Protein AF-A0A842VPT4-F1 (afdb_monomer_lite)

pLDDT: mean 81.86, std 12.7, range [44.78, 96.19]

Radius of gyration: 21.97 Å; chains: 1; bounding box: 71×36×65 Å

Sequence (223 aa):
MSYKTDDINQYEYAQESEEAYSELSNIYYMKAVPVLAIGIVIWLASTLSINSIKLSFNPVTYVITYVGYIALWFVTYFLAARGKNKAAMITFFIVSYLNGVAQAPIIVWASGVLNSYEEARLLFIIASILGLVAVSGALSIGALFKDKVTDKLLYVGLIGFMIIGITELIIFFAVPNYYGTAIYWTSAAFLGIMLVTIIYDGAHLDDQVRHNWMLAVLSVFID

Secondary structure (DSSP, 8-state):
---SHHHHHHHHHHHHHHHHHHHHHHHIIIIIHHHHHHHHHHHHHHHHHGGGS-----HHHHHHHHHHHHHHHHHHHHHHHTT-HHHHHHHHHHHHHHHHHHHTHHHHHHHHHHT-HHHHHHHHHHHHHHHHHHHHHHHHHHHHTGGG--HHHHHHHHHHHHHHHHHHHHHHHHSTT--HHHHHHHHHHHHHHHHHHHHHHHHHHHHHHHHHHHHHHHHHHH-

Foldseek 3Di:
DPDDPVVVVVVVVVVVVVVLVVVLVCLVPVPQVVLLVLLLVLLLCLLVVCVVDPPVVDVVVLVVLVVVLVVLLVVLLVCLVVVVQVVSSVSSSVSSNSNSNNCNVQLVVVCVVVVHSVVSSVVVVVVSVVVVVLLVVLLVLLCVCLVPQDPVQLVVQLVVLVCQLVVLVVCVVVDPPPDPVSVVSNVVSVVSNVSSQSSNLSSCLSVCSSPGSSVNSSSSNVD

Structure (mmCIF, N/CA/C/O backbone):
data_AF-A0A842VPT4-F1
#
_entry.id   AF-A0A842VPT4-F1
#
loop_
_atom_site.group_PDB
_atom_site.id
_atom_site.type_symbol
_atom_site.label_atom_id
_atom_site.label_alt_id
_atom_site.label_comp_id
_atom_site.label_asym_id
_atom_site.label_entity_id
_atom_site.label_seq_id
_atom_site.pdbx_PDB_ins_code
_atom_site.Cartn_x
_atom_site.Cartn_y
_atom_site.Cartn_z
_atom_site.occupancy
_atom_site.B_iso_or_equiv
_atom_site.auth_seq_id
_atom_site.auth_comp_id
_atom_site.auth_asym_id
_atom_site.auth_atom_id
_atom_site.pdbx_PDB_model_num
ATOM 1 N N . MET A 1 1 ? -47.779 12.079 37.135 1.00 44.78 1 MET A N 1
ATOM 2 C CA . MET A 1 1 ? -46.530 12.785 36.780 1.00 44.78 1 MET A CA 1
ATOM 3 C C . MET A 1 1 ? -45.428 11.746 36.638 1.00 44.78 1 MET A C 1
ATOM 5 O O . MET A 1 1 ? -44.843 11.358 37.635 1.00 44.78 1 MET A O 1
ATOM 9 N N . SER A 1 2 ? -45.216 11.235 35.427 1.00 46.16 2 SER A N 1
ATOM 10 C CA . SER A 1 2 ? -44.077 10.379 35.071 1.00 46.16 2 SER A CA 1
ATOM 11 C C . SER A 1 2 ? -43.554 10.903 33.736 1.00 46.16 2 SER A C 1
ATOM 13 O O . SER A 1 2 ? -43.965 10.474 32.671 1.00 46.16 2 SER A O 1
ATOM 15 N N . TYR A 1 3 ? -42.789 11.982 33.835 1.00 45.69 3 TYR A N 1
ATOM 16 C CA . TYR A 1 3 ? -41.992 12.581 32.769 1.00 45.69 3 TYR A CA 1
ATOM 17 C C . TYR A 1 3 ? -40.742 13.049 33.497 1.00 45.69 3 TYR A C 1
ATOM 19 O O . TYR A 1 3 ? -40.785 14.104 34.131 1.00 45.69 3 TYR A O 1
ATOM 27 N N . LYS A 1 4 ? -39.723 12.189 33.589 1.00 51.19 4 LYS A N 1
ATOM 28 C CA . LYS A 1 4 ? -38.380 12.592 34.043 1.00 51.19 4 LYS A CA 1
ATOM 29 C C . LYS A 1 4 ? -37.308 11.516 33.904 1.00 51.19 4 LYS A C 1
ATOM 31 O O . LYS A 1 4 ? -36.145 11.875 33.900 1.00 51.19 4 LYS A O 1
ATOM 36 N N . THR A 1 5 ? -37.653 10.235 33.799 1.00 51.53 5 THR A N 1
ATOM 37 C CA . THR A 1 5 ? -36.651 9.156 33.688 1.00 51.53 5 THR A CA 1
ATOM 38 C C . THR A 1 5 ? -36.213 8.860 32.254 1.00 51.53 5 THR A C 1
ATOM 40 O O . THR A 1 5 ? -35.048 8.537 32.053 1.00 51.53 5 THR A O 1
ATOM 43 N N . ASP A 1 6 ? -37.090 9.021 31.259 1.00 51.69 6 ASP A N 1
ATOM 44 C CA . ASP A 1 6 ? -36.741 8.713 29.861 1.00 51.69 6 ASP A CA 1
ATOM 45 C C . ASP A 1 6 ? -35.859 9.795 29.217 1.00 51.69 6 ASP A C 1
ATOM 47 O O . ASP A 1 6 ? -34.944 9.469 28.464 1.00 51.69 6 ASP A O 1
ATOM 51 N N . ASP A 1 7 ? -36.061 11.066 29.581 1.00 49.47 7 ASP A N 1
ATOM 52 C CA . ASP A 1 7 ? -35.247 12.173 29.066 1.00 49.47 7 ASP A CA 1
ATOM 53 C C . ASP A 1 7 ? -33.805 12.107 29.600 1.00 49.47 7 ASP A C 1
ATOM 55 O O . ASP A 1 7 ? -32.860 12.286 28.840 1.00 49.47 7 ASP A O 1
ATOM 59 N N . ILE A 1 8 ? -33.607 11.779 30.886 1.00 52.56 8 ILE A N 1
ATOM 60 C CA . ILE A 1 8 ? -32.267 11.696 31.503 1.00 52.56 8 ILE A CA 1
ATOM 61 C C . ILE A 1 8 ? -31.421 10.601 30.837 1.00 52.56 8 ILE A C 1
ATOM 63 O O . ILE A 1 8 ? -30.264 10.847 30.507 1.00 52.56 8 ILE A O 1
ATOM 67 N N . ASN A 1 9 ? -32.020 9.440 30.550 1.00 54.16 9 ASN A N 1
ATOM 68 C CA . ASN A 1 9 ? -31.331 8.351 29.858 1.00 54.16 9 ASN A CA 1
ATOM 69 C C . ASN A 1 9 ? -30.952 8.720 28.413 1.00 54.16 9 ASN A C 1
ATOM 71 O O . ASN A 1 9 ? -29.904 8.295 27.940 1.00 54.16 9 ASN A O 1
ATOM 75 N N . GLN A 1 10 ? -31.763 9.516 27.703 1.00 51.75 10 GLN A N 1
ATOM 76 C CA . GLN A 1 10 ? -31.409 9.984 26.355 1.00 51.75 10 GLN A CA 1
ATOM 77 C C . GLN A 1 10 ? -30.274 11.014 26.363 1.00 51.75 10 GLN A C 1
ATOM 79 O O . GLN A 1 10 ? -29.438 10.987 25.462 1.00 51.75 10 GLN A O 1
ATOM 84 N N . TYR A 1 11 ? -30.214 11.891 27.368 1.00 54.47 11 TYR A N 1
ATOM 85 C CA . TYR A 1 11 ? -29.127 12.864 27.500 1.00 54.47 11 TYR A CA 1
ATOM 86 C C . TYR A 1 11 ? -27.795 12.211 27.894 1.00 54.47 11 TYR A C 1
ATOM 88 O O . TYR A 1 11 ? -26.775 12.550 27.297 1.00 54.47 11 TYR A O 1
ATOM 96 N N . GLU A 1 12 ? -27.791 11.249 28.822 1.00 52.09 12 GLU A N 1
ATOM 97 C CA . GLU A 1 12 ? -26.574 10.494 29.172 1.00 52.09 12 GLU A CA 1
ATOM 98 C C . GLU A 1 12 ? -26.061 9.663 27.986 1.00 52.09 12 GLU A C 1
ATOM 100 O O . GLU A 1 12 ? -24.874 9.723 27.674 1.00 52.09 12 GLU A O 1
ATOM 105 N N . TYR A 1 13 ? -26.947 8.985 27.243 1.00 51.66 13 TYR A N 1
ATOM 106 C CA . TYR A 1 13 ? -26.558 8.272 26.017 1.00 51.66 13 TYR A CA 1
ATOM 107 C C . TYR A 1 13 ? -26.021 9.208 24.927 1.00 51.66 13 TYR A C 1
ATOM 109 O O . TYR A 1 13 ? -25.073 8.858 24.223 1.00 51.66 13 TYR A O 1
ATOM 117 N N . ALA A 1 14 ? -26.617 10.392 24.761 1.00 57.78 14 ALA A N 1
ATOM 118 C CA . ALA A 1 14 ? -26.145 11.375 23.791 1.00 57.78 14 ALA A CA 1
ATOM 119 C C . ALA A 1 14 ? -24.747 11.897 24.162 1.00 57.78 14 ALA A C 1
ATOM 121 O O . ALA A 1 14 ? -23.878 11.941 23.292 1.00 57.78 14 ALA A O 1
ATOM 122 N N . GLN A 1 15 ? -24.494 12.197 25.441 1.00 54.53 15 GLN A N 1
ATOM 123 C CA . GLN A 1 15 ? -23.177 12.632 25.916 1.00 54.53 15 GLN A CA 1
ATOM 124 C C . GLN A 1 15 ? -22.112 11.532 25.821 1.00 54.53 15 GLN A C 1
ATOM 126 O O . GLN A 1 15 ? -21.029 11.802 25.308 1.00 54.53 15 GLN A O 1
ATOM 131 N N . GLU A 1 16 ? -22.412 10.290 26.222 1.00 57.44 16 GLU A N 1
ATOM 132 C CA . GLU A 1 16 ? -21.480 9.162 26.047 1.00 57.44 16 GLU A CA 1
ATOM 133 C C . GLU A 1 16 ? -21.167 8.915 24.565 1.00 57.44 16 GLU A C 1
ATOM 135 O O . GLU A 1 16 ? -20.027 8.608 24.201 1.00 57.44 16 GLU A O 1
ATOM 140 N N . SER A 1 17 ? -22.156 9.097 23.682 1.00 61.12 17 SER A N 1
ATOM 141 C CA . SER A 1 17 ? -21.935 8.988 22.242 1.00 61.12 17 SER A CA 1
ATOM 142 C C . SER A 1 17 ? -21.037 10.112 21.713 1.00 61.12 17 SER A C 1
ATOM 144 O O . SER A 1 17 ? -20.098 9.831 20.968 1.00 61.12 17 SER A O 1
ATOM 146 N N . GLU A 1 18 ? -21.247 11.363 22.132 1.00 61.84 18 GLU A N 1
ATOM 147 C CA . GLU A 1 18 ? -20.440 12.514 21.707 1.00 61.84 18 GLU A CA 1
ATOM 148 C C . GLU A 1 18 ? -18.993 12.433 22.210 1.00 61.84 18 GLU A C 1
ATOM 150 O O . GLU A 1 18 ? -18.061 12.709 21.447 1.00 61.84 18 GLU A O 1
ATOM 155 N N . GLU A 1 19 ? -18.776 11.999 23.452 1.00 64.19 19 GLU A N 1
ATOM 156 C CA . GLU A 1 19 ? -17.434 11.802 24.009 1.00 64.19 19 GLU A CA 1
ATOM 157 C C . GLU A 1 19 ? -16.681 10.679 23.285 1.00 64.19 19 GLU A C 1
ATOM 159 O O . GLU A 1 19 ? -15.530 10.871 22.880 1.00 64.19 19 GLU A O 1
ATOM 164 N N . ALA A 1 20 ? -17.341 9.549 23.009 1.00 61.78 20 ALA A N 1
ATOM 165 C CA . ALA A 1 20 ? -16.741 8.449 22.254 1.00 61.78 20 ALA A CA 1
ATOM 166 C C . ALA A 1 20 ? -16.423 8.834 20.794 1.00 61.78 20 ALA A C 1
ATOM 168 O O . ALA A 1 20 ? -15.407 8.401 20.241 1.00 61.78 20 ALA A O 1
ATOM 169 N N . TYR A 1 21 ? -17.262 9.657 20.154 1.00 64.62 21 TYR A N 1
ATOM 170 C CA . TYR A 1 21 ? -16.984 10.207 18.821 1.00 64.62 21 TYR A CA 1
ATOM 171 C C . TYR A 1 21 ? -15.820 11.209 18.840 1.00 64.62 21 TYR A C 1
ATOM 173 O O . TYR A 1 21 ? -14.970 11.181 17.946 1.00 64.62 21 TYR A O 1
ATOM 181 N N . SER A 1 22 ? -15.743 12.063 19.863 1.00 70.62 22 SER A N 1
ATOM 182 C CA . SER A 1 22 ? -14.641 13.012 20.070 1.00 70.62 22 SER A CA 1
ATOM 183 C C . SER A 1 22 ? -13.302 12.298 20.287 1.00 70.62 22 SER A C 1
ATOM 185 O O . SER A 1 22 ? -12.288 12.665 19.685 1.00 70.62 22 SER A O 1
ATOM 187 N N . GLU A 1 23 ? -13.283 11.228 21.085 1.00 77.62 23 GLU A N 1
ATOM 188 C CA . GLU A 1 23 ? -12.077 10.433 21.325 1.00 77.62 23 GLU A CA 1
ATOM 189 C C . GLU A 1 23 ? -11.611 9.697 20.061 1.00 77.62 23 GLU A C 1
ATOM 191 O O . GLU A 1 23 ? -10.426 9.759 19.714 1.00 77.62 23 GLU A O 1
ATOM 196 N N . LEU A 1 24 ? -12.534 9.070 19.321 1.00 79.88 24 LEU A N 1
ATOM 197 C CA . LEU A 1 24 ? -12.218 8.419 18.049 1.00 79.88 24 LEU A CA 1
ATOM 198 C C . LEU A 1 24 ? -11.649 9.415 17.034 1.00 79.88 24 LEU A C 1
ATOM 200 O O . LEU A 1 24 ? -10.602 9.159 16.436 1.00 79.88 24 LEU A O 1
ATOM 204 N N . SER A 1 25 ? -12.306 10.566 16.878 1.00 79.69 25 SER A N 1
ATOM 205 C CA . SER A 1 25 ? -11.856 11.647 15.997 1.00 79.69 25 SER A CA 1
ATOM 206 C C . SER A 1 25 ? -10.440 12.104 16.362 1.00 79.69 25 SER A C 1
ATOM 208 O O . SER A 1 25 ? -9.567 12.206 15.498 1.00 79.69 25 SER A O 1
ATOM 210 N N . ASN A 1 26 ? -10.153 12.272 17.656 1.00 84.31 26 ASN A N 1
ATOM 211 C CA . ASN A 1 26 ? -8.814 12.616 18.126 1.00 84.31 26 ASN A CA 1
ATOM 212 C C . ASN A 1 26 ? -7.771 11.544 17.779 1.00 84.31 26 ASN A C 1
ATOM 214 O O . ASN A 1 26 ? -6.677 11.881 17.329 1.00 84.31 26 ASN A O 1
ATOM 218 N N . ILE A 1 27 ? -8.070 10.253 17.955 1.00 84.25 27 ILE A N 1
ATOM 219 C CA . ILE A 1 27 ? -7.143 9.176 17.565 1.00 84.25 27 ILE A CA 1
ATOM 220 C C . ILE A 1 27 ? -6.910 9.196 16.049 1.00 84.25 27 ILE A C 1
ATOM 222 O O . ILE A 1 27 ? -5.768 9.072 15.597 1.00 84.25 27 ILE A O 1
ATOM 226 N N . TYR A 1 28 ? -7.967 9.405 15.272 1.00 83.88 28 TYR A N 1
ATOM 227 C CA . TYR A 1 28 ? -7.912 9.421 13.819 1.00 83.88 28 TYR A CA 1
ATOM 228 C C . TYR A 1 28 ? -7.037 10.568 13.290 1.00 83.88 28 TYR A C 1
ATOM 230 O O . TYR A 1 28 ? -6.010 10.330 12.647 1.00 83.88 28 TYR A O 1
ATOM 238 N N . TYR A 1 29 ? -7.386 11.813 13.623 1.00 83.38 29 TYR A N 1
ATOM 239 C CA . TYR A 1 29 ? -6.745 13.007 13.066 1.00 83.38 29 TYR A CA 1
ATOM 240 C C . TYR A 1 29 ? -5.408 13.360 13.719 1.00 83.38 29 TYR A C 1
ATOM 242 O O . TYR A 1 29 ? -4.545 13.930 13.055 1.00 83.38 29 TYR A O 1
ATOM 250 N N . MET A 1 30 ? -5.199 13.011 14.993 1.00 88.00 30 MET A N 1
ATOM 251 C CA . MET A 1 30 ? -3.965 13.373 15.707 1.00 88.00 30 MET A CA 1
ATOM 252 C C . MET A 1 30 ? -2.930 12.248 15.746 1.00 88.00 30 MET A C 1
ATOM 254 O O . MET A 1 30 ? -1.776 12.512 16.088 1.00 88.00 30 MET A O 1
ATOM 258 N N . LYS A 1 31 ? -3.305 10.998 15.429 1.00 89.25 31 LYS A N 1
ATOM 259 C CA . LYS A 1 31 ? -2.381 9.849 15.478 1.00 89.25 31 LYS A CA 1
ATOM 260 C C . LYS A 1 31 ? -2.336 9.078 14.165 1.00 89.25 31 LYS A C 1
ATOM 262 O O . LYS A 1 31 ? -1.278 9.042 13.543 1.00 89.25 31 LYS A O 1
ATOM 267 N N . ALA A 1 32 ? -3.448 8.486 13.733 1.00 89.75 32 ALA A N 1
ATOM 268 C CA . ALA A 1 32 ? -3.448 7.571 12.592 1.00 89.75 32 ALA A CA 1
ATOM 269 C C . ALA A 1 32 ? -3.081 8.276 11.276 1.00 89.75 32 ALA A C 1
ATOM 271 O O . ALA A 1 32 ? -2.102 7.900 10.630 1.00 89.75 32 ALA A O 1
ATOM 272 N N . VAL A 1 33 ? -3.800 9.347 10.922 1.00 90.06 33 VAL A N 1
ATOM 273 C CA . VAL A 1 33 ? -3.580 10.089 9.668 1.00 90.06 33 VAL A CA 1
ATOM 274 C C . VAL A 1 33 ? -2.170 10.697 9.587 1.00 90.06 33 VAL A C 1
ATOM 276 O O . VAL A 1 33 ? -1.510 10.499 8.565 1.00 90.06 33 VAL A O 1
ATOM 279 N N . PRO A 1 34 ? -1.637 11.371 10.629 1.00 93.62 34 PRO A N 1
ATOM 280 C CA . PRO A 1 34 ? -0.271 11.888 10.582 1.00 93.62 34 PRO A CA 1
ATOM 281 C C . PRO A 1 34 ? 0.790 10.796 10.430 1.00 93.62 34 PRO A C 1
ATOM 283 O O . PRO A 1 34 ? 1.732 10.968 9.658 1.00 93.62 34 PRO A O 1
ATOM 286 N N . VAL A 1 35 ? 0.654 9.666 11.136 1.00 95.06 35 VAL A N 1
ATOM 287 C CA . VAL A 1 35 ? 1.616 8.556 11.029 1.00 95.06 35 VAL A CA 1
ATOM 288 C C . VAL A 1 35 ? 1.579 7.950 9.629 1.00 95.06 35 VAL A C 1
ATOM 290 O O . VAL A 1 35 ? 2.641 7.772 9.034 1.00 95.06 35 VAL A O 1
ATOM 293 N N . LEU A 1 36 ? 0.388 7.709 9.075 1.00 94.19 36 LEU A N 1
ATOM 294 C CA . LEU A 1 36 ? 0.214 7.241 7.700 1.00 94.19 36 LEU A CA 1
ATOM 295 C C . LEU A 1 36 ? 0.865 8.203 6.695 1.00 94.19 36 LEU A C 1
ATOM 297 O O . LEU A 1 36 ? 1.675 7.779 5.872 1.00 94.19 36 LEU A O 1
ATOM 301 N N . ALA A 1 37 ? 0.578 9.504 6.805 1.00 93.44 37 ALA A N 1
ATOM 302 C CA . ALA A 1 37 ? 1.134 10.527 5.922 1.00 93.44 37 ALA A CA 1
ATOM 303 C C . ALA A 1 37 ? 2.669 10.573 5.982 1.00 93.44 37 ALA A C 1
ATOM 305 O O . ALA A 1 37 ? 3.327 10.614 4.943 1.00 93.44 37 ALA A O 1
ATOM 306 N N . ILE A 1 38 ? 3.256 10.505 7.182 1.00 96.19 38 ILE A N 1
ATOM 307 C CA . ILE A 1 38 ? 4.715 10.439 7.352 1.00 96.19 38 ILE A CA 1
ATOM 308 C C . ILE A 1 38 ? 5.273 9.162 6.712 1.00 96.19 38 ILE A C 1
ATOM 310 O O . ILE A 1 38 ? 6.287 9.230 6.020 1.00 96.19 38 ILE A O 1
ATOM 314 N N . GLY A 1 39 ? 4.615 8.013 6.892 1.00 95.62 39 GLY A N 1
ATOM 315 C CA . GLY A 1 39 ? 5.007 6.752 6.256 1.00 95.62 39 GLY A CA 1
ATOM 316 C C . GLY A 1 39 ? 5.027 6.840 4.730 1.00 95.62 39 GLY A C 1
ATOM 317 O O . GLY A 1 39 ? 6.017 6.455 4.108 1.00 95.62 39 GLY A O 1
ATOM 318 N N . ILE A 1 40 ? 3.984 7.420 4.128 1.00 94.19 40 ILE A N 1
ATOM 319 C CA . ILE A 1 40 ? 3.893 7.661 2.677 1.00 94.19 40 ILE A CA 1
ATOM 320 C C . ILE A 1 40 ? 5.017 8.588 2.207 1.00 94.19 40 ILE A C 1
ATOM 322 O O . ILE A 1 40 ? 5.668 8.306 1.203 1.00 94.19 40 ILE A O 1
ATOM 326 N N . VAL A 1 41 ? 5.298 9.668 2.942 1.00 94.81 41 VAL A N 1
ATOM 327 C CA . VAL A 1 41 ? 6.394 10.592 2.609 1.00 94.81 41 VAL A CA 1
ATOM 328 C C . VAL A 1 41 ? 7.750 9.890 2.682 1.00 94.81 41 VAL A C 1
ATOM 330 O O . VAL A 1 41 ? 8.563 10.059 1.775 1.00 94.81 41 VAL A O 1
ATOM 333 N N . ILE A 1 42 ? 7.997 9.081 3.717 1.00 95.25 42 ILE A N 1
ATOM 334 C CA . ILE A 1 42 ? 9.231 8.293 3.854 1.00 95.25 42 ILE A CA 1
ATOM 335 C C . ILE A 1 42 ? 9.374 7.317 2.684 1.00 95.25 42 ILE A C 1
ATOM 337 O O . ILE A 1 42 ? 10.446 7.256 2.084 1.00 95.25 42 ILE A O 1
ATOM 341 N N . TRP A 1 43 ? 8.308 6.589 2.347 1.00 93.56 43 TRP A N 1
ATOM 342 C CA . TRP A 1 43 ? 8.277 5.648 1.227 1.00 93.56 43 TRP A CA 1
ATOM 343 C C . TRP A 1 43 ? 8.550 6.336 -0.115 1.00 93.56 43 TRP A C 1
ATOM 345 O O . TRP A 1 43 ? 9.397 5.891 -0.893 1.00 93.56 43 TRP A O 1
ATOM 355 N N . LEU A 1 44 ? 7.884 7.461 -0.382 1.00 92.00 44 LEU A N 1
ATOM 356 C CA . LEU A 1 44 ? 8.061 8.205 -1.625 1.00 92.00 44 LEU A CA 1
ATOM 357 C C . LEU A 1 44 ? 9.481 8.779 -1.714 1.00 92.00 44 LEU A C 1
ATOM 359 O O . LEU A 1 44 ? 10.143 8.663 -2.746 1.00 92.00 44 LEU A O 1
ATOM 363 N N . ALA A 1 45 ? 9.983 9.356 -0.620 1.00 91.12 45 ALA A N 1
ATOM 364 C CA . ALA A 1 45 ? 11.333 9.900 -0.555 1.00 91.12 45 ALA A CA 1
ATOM 365 C C . ALA A 1 45 ? 12.399 8.812 -0.737 1.00 91.12 45 ALA A C 1
ATOM 367 O O . ALA A 1 45 ? 13.359 9.024 -1.481 1.00 91.12 45 ALA A O 1
ATOM 368 N N . SER A 1 46 ? 12.249 7.639 -0.111 1.00 90.00 46 SER A N 1
ATOM 369 C CA . SER A 1 46 ? 13.209 6.540 -0.265 1.00 90.00 46 SER A CA 1
ATOM 370 C C . SER A 1 46 ? 13.191 5.961 -1.679 1.00 90.00 46 SER A C 1
ATOM 372 O O . SER A 1 46 ? 14.260 5.758 -2.250 1.00 90.00 46 SER A O 1
ATOM 374 N N . THR A 1 47 ? 12.015 5.816 -2.296 1.00 88.75 47 THR A N 1
ATOM 375 C CA . THR A 1 47 ? 11.897 5.380 -3.699 1.00 88.75 47 THR A CA 1
ATOM 376 C C . THR A 1 47 ? 12.597 6.355 -4.656 1.00 88.75 47 THR A C 1
ATOM 378 O O . THR A 1 47 ? 13.365 5.945 -5.525 1.00 88.75 47 THR A O 1
ATOM 381 N N . LEU A 1 48 ? 12.371 7.664 -4.492 1.00 87.62 48 LEU A N 1
ATOM 382 C CA . LEU A 1 48 ? 12.881 8.690 -5.413 1.00 87.62 48 LEU A CA 1
ATOM 383 C C . LEU A 1 48 ? 14.358 9.059 -5.191 1.00 87.62 48 LEU A C 1
ATOM 385 O O . LEU A 1 48 ? 15.010 9.566 -6.107 1.00 87.62 48 LEU A O 1
ATOM 389 N N . SER A 1 49 ? 14.891 8.845 -3.986 1.00 81.31 49 SER A N 1
ATOM 390 C CA . SER A 1 49 ? 16.264 9.232 -3.617 1.00 81.31 49 SER A CA 1
ATOM 391 C C . SER A 1 49 ? 17.340 8.248 -4.081 1.00 81.31 49 SER A C 1
ATOM 393 O O . SER A 1 49 ? 18.514 8.617 -4.155 1.00 81.31 49 SER A O 1
ATOM 395 N N . ILE A 1 50 ? 16.964 7.025 -4.461 1.00 69.50 50 ILE A N 1
ATOM 396 C CA . ILE A 1 50 ? 17.910 5.975 -4.877 1.00 69.50 50 ILE A CA 1
ATOM 397 C C . ILE A 1 50 ? 18.596 6.261 -6.222 1.00 69.50 50 ILE A C 1
ATOM 399 O O . ILE A 1 50 ? 19.572 5.607 -6.564 1.00 69.50 50 ILE A O 1
ATOM 403 N N . ASN A 1 51 ? 18.217 7.330 -6.920 1.00 56.22 51 ASN A N 1
ATOM 404 C CA . ASN A 1 51 ? 18.900 7.809 -8.128 1.00 56.22 51 ASN A CA 1
ATOM 405 C C . ASN A 1 51 ? 20.379 8.127 -7.976 1.00 56.22 51 ASN A C 1
ATOM 407 O O . ASN A 1 51 ? 21.138 8.035 -8.938 1.00 56.22 51 ASN A O 1
ATOM 411 N N . SER A 1 52 ? 20.793 8.507 -6.774 1.00 47.81 52 SER A N 1
ATOM 412 C CA . SER A 1 52 ? 22.173 8.905 -6.498 1.00 47.81 52 SER A CA 1
ATOM 413 C C . SER A 1 52 ? 23.081 7.704 -6.258 1.00 47.81 52 SER A C 1
ATOM 415 O O . SER A 1 52 ? 24.303 7.805 -6.360 1.00 47.81 52 SER A O 1
ATOM 417 N N . ILE A 1 53 ? 22.493 6.557 -5.923 1.00 47.84 53 ILE A N 1
ATOM 418 C CA . ILE A 1 53 ? 23.225 5.327 -5.697 1.00 47.84 53 ILE A CA 1
ATOM 419 C C . ILE A 1 53 ? 23.017 4.537 -6.974 1.00 47.84 53 ILE A C 1
ATOM 421 O O . ILE A 1 53 ? 21.951 3.976 -7.203 1.00 47.84 53 ILE A O 1
ATOM 425 N N . LYS A 1 54 ? 24.057 4.456 -7.808 1.00 47.94 54 LYS A N 1
ATOM 426 C CA . LYS A 1 54 ? 24.235 3.289 -8.671 1.00 47.94 54 LYS A CA 1
ATOM 427 C C . LYS A 1 54 ? 24.278 2.074 -7.743 1.00 47.94 54 LYS A C 1
ATOM 429 O O . LYS A 1 54 ? 25.350 1.573 -7.418 1.00 47.94 54 LYS A O 1
ATOM 434 N N . LEU A 1 55 ? 23.121 1.627 -7.262 1.00 50.78 55 LEU A N 1
ATOM 435 C CA . LEU A 1 55 ? 22.928 0.280 -6.790 1.00 50.78 55 LEU A CA 1
ATOM 436 C C . LEU A 1 55 ? 23.171 -0.500 -8.065 1.00 50.78 55 LEU A C 1
ATOM 438 O O . LEU A 1 55 ? 22.276 -0.657 -8.891 1.00 50.78 55 LEU A O 1
ATOM 442 N N . SER A 1 56 ? 24.434 -0.894 -8.279 1.00 52.12 56 SER A N 1
ATOM 443 C CA . SER A 1 56 ? 24.729 -2.052 -9.103 1.00 52.12 56 SER A CA 1
ATOM 444 C C . SER A 1 56 ? 23.687 -3.054 -8.659 1.00 52.12 56 SER A C 1
ATOM 446 O O . SER A 1 56 ? 23.673 -3.379 -7.468 1.00 52.12 56 SER A O 1
ATOM 448 N N . PHE A 1 57 ? 22.735 -3.359 -9.536 1.00 56.97 57 PHE A N 1
ATOM 449 C CA . PHE A 1 57 ? 21.560 -4.138 -9.196 1.00 56.97 57 PHE A CA 1
ATOM 450 C C . PHE A 1 57 ? 22.070 -5.489 -8.713 1.00 56.97 57 PHE A C 1
ATOM 452 O O . PHE A 1 57 ? 22.379 -6.368 -9.510 1.00 56.97 57 PHE A O 1
ATOM 459 N N . ASN A 1 58 ? 22.319 -5.595 -7.411 1.00 66.12 58 ASN A N 1
ATOM 460 C CA . ASN A 1 58 ? 22.895 -6.771 -6.815 1.00 66.12 58 ASN A CA 1
ATOM 461 C C . ASN A 1 58 ? 21.678 -7.567 -6.374 1.00 66.12 58 ASN A C 1
ATOM 463 O O . ASN A 1 58 ? 21.030 -7.174 -5.397 1.00 66.12 58 ASN A O 1
ATOM 467 N N . PRO A 1 59 ? 21.328 -8.639 -7.102 1.00 67.19 59 PRO A N 1
ATOM 468 C CA . PRO A 1 59 ? 20.133 -9.410 -6.805 1.00 67.19 59 PRO A CA 1
ATOM 469 C C . PRO A 1 59 ? 20.153 -9.928 -5.363 1.00 67.19 59 PRO A C 1
ATOM 471 O O . PRO A 1 59 ? 19.102 -10.024 -4.744 1.00 67.19 59 PRO A O 1
ATOM 474 N N . VAL A 1 60 ? 21.336 -10.167 -4.783 1.00 72.00 60 VAL A N 1
ATOM 475 C CA . VAL A 1 60 ? 21.481 -10.579 -3.381 1.00 72.00 60 VAL A CA 1
ATOM 476 C C . VAL A 1 60 ? 21.054 -9.462 -2.431 1.00 72.00 60 VAL A C 1
ATOM 478 O O . VAL A 1 60 ? 20.249 -9.702 -1.536 1.00 72.00 60 VAL A O 1
ATOM 481 N N . THR A 1 61 ? 21.535 -8.233 -2.637 1.00 71.31 61 THR A N 1
ATOM 482 C CA . THR A 1 61 ? 21.132 -7.079 -1.817 1.00 71.31 61 THR A CA 1
ATOM 483 C C . THR A 1 61 ? 19.633 -6.822 -1.939 1.00 71.31 61 THR A C 1
ATOM 485 O O . THR A 1 61 ? 18.976 -6.599 -0.929 1.00 71.31 61 THR A O 1
ATOM 488 N N . TYR A 1 62 ? 19.080 -6.930 -3.149 1.00 72.00 62 TYR A N 1
ATOM 489 C CA . TYR A 1 62 ? 17.649 -6.759 -3.390 1.00 72.00 62 TYR A CA 1
ATOM 490 C C . TYR A 1 62 ? 16.801 -7.804 -2.655 1.00 72.00 62 TYR A C 1
ATOM 492 O O . TYR A 1 62 ? 15.857 -7.450 -1.951 1.00 72.00 62 TYR A O 1
ATOM 500 N N . VAL A 1 63 ? 17.174 -9.084 -2.754 1.00 77.31 63 VAL A N 1
ATOM 501 C CA . VAL A 1 63 ? 16.498 -10.177 -2.041 1.00 77.31 63 VAL A CA 1
ATOM 502 C C . VAL A 1 63 ? 16.581 -9.973 -0.529 1.00 77.31 63 VAL A C 1
ATOM 504 O O . VAL A 1 63 ? 15.571 -10.119 0.153 1.00 77.31 63 VAL A O 1
ATOM 507 N N . ILE A 1 64 ? 17.741 -9.576 0.006 1.00 78.25 64 ILE A N 1
ATOM 508 C CA . ILE A 1 64 ? 17.896 -9.281 1.440 1.00 78.25 64 ILE A CA 1
ATOM 509 C C . ILE A 1 64 ? 16.990 -8.119 1.860 1.00 78.25 64 ILE A C 1
ATOM 511 O O . ILE A 1 64 ? 16.321 -8.219 2.887 1.00 78.25 64 ILE A O 1
ATOM 515 N N . THR A 1 65 ? 16.925 -7.038 1.077 1.00 79.56 65 THR A N 1
ATOM 516 C CA . THR A 1 65 ? 16.024 -5.907 1.348 1.00 79.56 65 THR A CA 1
ATOM 517 C C . THR A 1 65 ? 14.562 -6.344 1.330 1.00 79.56 65 THR A C 1
ATOM 519 O O . THR A 1 65 ? 13.819 -5.977 2.236 1.00 79.56 65 THR A O 1
ATOM 522 N N . TYR A 1 66 ? 14.157 -7.166 0.360 1.00 79.25 66 TYR A N 1
ATOM 523 C CA . TYR A 1 66 ? 12.781 -7.650 0.233 1.00 79.25 66 TYR A CA 1
ATOM 524 C C . TYR A 1 66 ? 12.383 -8.578 1.389 1.00 79.25 66 TYR A C 1
ATOM 526 O O . TYR A 1 66 ? 11.337 -8.400 2.010 1.00 79.25 66 TYR A O 1
ATOM 534 N N . VAL A 1 67 ? 13.256 -9.524 1.747 1.00 82.31 67 VAL A N 1
ATOM 535 C CA . VAL A 1 67 ? 13.059 -10.414 2.903 1.00 82.31 67 VAL A CA 1
ATOM 536 C C . VAL A 1 67 ? 13.031 -9.613 4.205 1.00 82.31 67 VAL A C 1
ATOM 538 O O . VAL A 1 67 ? 12.177 -9.855 5.056 1.00 82.31 67 VAL A O 1
ATOM 541 N N . GLY A 1 68 ? 13.928 -8.634 4.355 1.00 78.75 68 GLY A N 1
ATOM 542 C CA . GLY A 1 68 ? 13.965 -7.737 5.509 1.00 78.75 68 GLY A CA 1
ATOM 543 C C . GLY A 1 68 ? 12.690 -6.906 5.645 1.00 78.75 68 GLY A C 1
ATOM 544 O O . GLY A 1 68 ? 12.151 -6.804 6.745 1.00 78.75 68 GLY A O 1
ATOM 545 N N . TYR A 1 69 ? 12.172 -6.379 4.531 1.00 84.06 69 TYR A N 1
ATOM 546 C CA . TYR A 1 69 ? 10.877 -5.702 4.465 1.00 84.06 69 TYR A CA 1
ATOM 547 C C . TYR A 1 69 ? 9.744 -6.619 4.946 1.00 84.06 69 TYR A C 1
ATOM 549 O O . TYR A 1 69 ? 9.046 -6.243 5.884 1.00 84.06 69 TYR A O 1
ATOM 557 N N . ILE A 1 70 ? 9.607 -7.833 4.393 1.00 85.12 70 ILE A N 1
ATOM 558 C CA . ILE A 1 70 ? 8.547 -8.782 4.782 1.00 85.12 70 ILE A CA 1
ATOM 559 C C . ILE A 1 70 ? 8.644 -9.140 6.269 1.00 85.12 70 ILE A C 1
ATOM 561 O O . ILE A 1 70 ? 7.646 -9.109 6.989 1.00 85.12 70 ILE A O 1
ATOM 565 N N . ALA A 1 71 ? 9.846 -9.462 6.755 1.00 86.06 71 ALA A N 1
ATOM 566 C CA . ALA A 1 71 ? 10.061 -9.835 8.150 1.00 86.06 71 ALA A CA 1
ATOM 567 C C . ALA A 1 71 ? 9.696 -8.693 9.107 1.00 86.06 71 ALA A C 1
ATOM 569 O O . ALA A 1 71 ? 9.009 -8.914 10.106 1.00 86.06 71 ALA A O 1
ATOM 570 N N . LEU A 1 72 ? 10.119 -7.465 8.791 1.00 87.56 72 LEU A N 1
ATOM 571 C CA . LEU A 1 72 ? 9.762 -6.292 9.581 1.00 87.56 72 LEU A CA 1
ATOM 572 C C . LEU A 1 72 ? 8.268 -5.991 9.503 1.00 87.56 72 LEU A C 1
ATOM 574 O O . LEU A 1 72 ? 7.705 -5.599 10.517 1.00 87.56 72 LEU A O 1
ATOM 578 N N . TRP A 1 73 ? 7.616 -6.261 8.373 1.00 89.00 73 TRP A N 1
ATOM 579 C CA . TRP A 1 73 ? 6.169 -6.126 8.231 1.00 89.00 73 TRP A CA 1
ATOM 580 C C . TRP A 1 73 ? 5.418 -6.994 9.249 1.00 89.00 73 TRP A C 1
ATOM 582 O O . TRP A 1 73 ? 4.588 -6.496 10.012 1.00 89.00 73 TRP A O 1
ATOM 592 N N . PHE A 1 74 ? 5.790 -8.276 9.355 1.00 89.75 74 PHE A N 1
ATOM 593 C CA . PHE A 1 74 ? 5.238 -9.171 10.377 1.00 89.75 74 PHE A CA 1
ATOM 594 C C . PHE A 1 74 ? 5.516 -8.668 11.794 1.00 89.75 74 PHE A C 1
ATOM 596 O O . PHE A 1 74 ? 4.617 -8.669 12.635 1.00 89.75 74 PHE A O 1
ATOM 603 N N . VAL A 1 75 ? 6.740 -8.209 12.075 1.00 90.44 75 VAL A N 1
ATOM 604 C CA . VAL A 1 75 ? 7.084 -7.639 13.388 1.00 90.44 75 VAL A CA 1
ATOM 605 C C . VAL A 1 75 ? 6.193 -6.439 13.707 1.00 90.44 75 VAL A C 1
ATOM 607 O O . VAL A 1 75 ? 5.646 -6.366 14.808 1.00 90.44 75 VAL A O 1
ATOM 610 N N . THR A 1 76 ? 6.004 -5.526 12.757 1.00 91.56 76 THR A N 1
ATOM 611 C CA . THR A 1 76 ? 5.165 -4.339 12.926 1.00 91.56 76 THR A CA 1
ATOM 612 C C . THR A 1 76 ? 3.712 -4.712 13.198 1.00 91.56 76 THR A C 1
ATOM 614 O O . THR A 1 76 ? 3.131 -4.200 14.158 1.00 91.56 76 THR A O 1
ATOM 617 N N . TYR A 1 77 ? 3.160 -5.665 12.444 1.00 92.44 77 TYR A N 1
ATOM 618 C CA . TYR A 1 77 ? 1.822 -6.208 12.675 1.00 92.44 77 TYR A CA 1
ATOM 619 C C . TYR A 1 77 ? 1.678 -6.807 14.081 1.00 92.44 77 TYR A C 1
ATOM 621 O O . TYR A 1 77 ? 0.772 -6.438 14.827 1.00 92.44 77 TYR A O 1
ATOM 629 N N . PHE A 1 78 ? 2.604 -7.676 14.503 1.00 93.06 78 PHE A N 1
ATOM 630 C CA . PHE A 1 78 ? 2.557 -8.292 15.835 1.00 93.06 78 PHE A CA 1
ATOM 631 C C . PHE A 1 78 ? 2.683 -7.270 16.969 1.00 93.06 78 PHE A C 1
ATOM 633 O O . PHE A 1 78 ? 2.061 -7.433 18.021 1.00 93.06 78 PHE A O 1
ATOM 640 N N . LEU A 1 79 ? 3.492 -6.223 16.788 1.00 93.25 79 LEU A N 1
ATOM 641 C CA . LEU A 1 79 ? 3.605 -5.137 17.760 1.00 93.25 79 LEU A CA 1
ATOM 642 C C . LEU A 1 79 ? 2.301 -4.339 17.852 1.00 93.25 79 LEU A C 1
ATOM 644 O O . LEU A 1 79 ? 1.847 -4.070 18.965 1.00 93.25 79 LEU A O 1
ATOM 648 N N . ALA A 1 80 ? 1.691 -4.004 16.713 1.00 90.44 80 ALA A N 1
ATOM 649 C CA . ALA A 1 80 ? 0.422 -3.285 16.651 1.00 90.44 80 ALA A CA 1
ATOM 650 C C . ALA A 1 80 ? -0.722 -4.104 17.268 1.00 90.44 80 ALA A C 1
ATOM 652 O O . ALA A 1 80 ? -1.425 -3.602 18.138 1.00 90.44 80 ALA A O 1
ATOM 653 N N . ALA A 1 81 ? -0.832 -5.392 16.932 1.00 89.00 81 ALA A N 1
ATOM 654 C CA . ALA A 1 81 ? -1.850 -6.295 17.4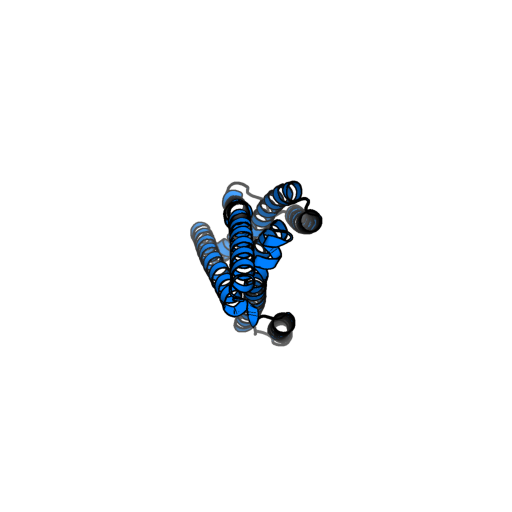75 1.00 89.00 81 ALA A CA 1
ATOM 655 C C . ALA A 1 81 ? -1.745 -6.505 18.996 1.00 89.00 81 ALA A C 1
ATOM 657 O O . ALA A 1 81 ? -2.735 -6.799 19.658 1.00 89.00 81 ALA A O 1
ATOM 658 N N . ARG A 1 82 ? -0.547 -6.341 19.575 1.00 91.06 82 ARG A N 1
ATOM 659 C CA . ARG A 1 82 ? -0.321 -6.381 21.033 1.00 91.06 82 ARG A CA 1
ATOM 660 C C . ARG A 1 82 ? -0.482 -5.015 21.713 1.00 91.06 82 ARG A C 1
ATOM 662 O O . ARG A 1 82 ? -0.067 -4.868 22.862 1.00 91.06 82 ARG A O 1
ATOM 669 N N . GLY A 1 83 ? -0.979 -3.998 21.008 1.00 86.19 83 GLY A N 1
ATOM 670 C CA . GLY A 1 83 ? -1.130 -2.635 21.524 1.00 86.19 83 GLY A CA 1
ATOM 671 C C . GLY A 1 83 ? 0.194 -1.894 21.764 1.00 86.19 83 GLY A C 1
ATOM 672 O O . GLY A 1 83 ? 0.206 -0.820 22.369 1.00 86.19 83 GLY A O 1
ATOM 673 N N . LYS A 1 84 ? 1.339 -2.416 21.289 1.00 92.25 84 LYS A N 1
ATOM 674 C CA . LYS A 1 84 ? 2.664 -1.775 21.424 1.00 92.25 84 LYS A CA 1
ATOM 675 C C . LYS A 1 84 ? 2.860 -0.676 20.373 1.00 92.25 84 LYS A C 1
ATOM 677 O O . LYS A 1 84 ? 3.843 -0.672 19.633 1.00 92.25 84 LYS A O 1
ATOM 682 N N . ASN A 1 85 ? 1.945 0.291 20.349 1.00 90.06 85 ASN A N 1
ATOM 683 C CA . ASN A 1 85 ? 1.793 1.276 19.274 1.00 90.06 85 ASN A CA 1
ATOM 684 C C . ASN A 1 85 ? 3.058 2.098 18.983 1.00 90.06 85 ASN A C 1
ATOM 686 O O . ASN A 1 85 ? 3.401 2.294 17.825 1.00 90.06 85 ASN A O 1
ATOM 690 N N . LYS A 1 86 ? 3.811 2.527 20.008 1.00 90.56 86 LYS A N 1
ATOM 691 C CA . LYS A 1 86 ? 5.067 3.278 19.800 1.00 90.56 86 LYS A CA 1
ATOM 692 C C . LYS A 1 86 ? 6.144 2.442 19.102 1.00 90.56 86 LYS A C 1
ATOM 694 O O . LYS A 1 86 ? 6.822 2.941 18.211 1.00 90.56 86 LYS A O 1
ATOM 699 N N . ALA A 1 87 ? 6.298 1.178 19.501 1.00 92.56 87 ALA A N 1
ATOM 700 C CA . ALA A 1 87 ? 7.259 0.273 18.878 1.00 92.56 87 ALA A CA 1
ATOM 701 C C . ALA A 1 87 ? 6.819 -0.085 17.451 1.00 92.56 87 ALA A C 1
ATOM 703 O O . ALA A 1 87 ? 7.637 -0.038 16.537 1.00 92.56 87 ALA A O 1
ATOM 704 N N . ALA A 1 88 ? 5.521 -0.353 17.261 1.00 93.75 88 ALA A N 1
ATOM 705 C CA . ALA A 1 88 ? 4.932 -0.578 15.946 1.00 93.75 88 ALA A CA 1
ATOM 706 C C . ALA A 1 88 ? 5.189 0.616 15.014 1.00 93.75 88 ALA A C 1
ATOM 708 O O . ALA A 1 88 ? 5.722 0.424 13.932 1.00 93.75 88 ALA A O 1
ATOM 709 N N . MET A 1 89 ? 4.936 1.847 15.464 1.00 94.69 89 MET A N 1
ATOM 710 C CA . MET A 1 89 ? 5.177 3.072 14.693 1.00 94.69 89 MET A CA 1
ATOM 711 C C . MET A 1 89 ? 6.640 3.226 14.248 1.00 94.69 89 MET A C 1
ATOM 713 O O . MET A 1 89 ? 6.905 3.559 13.098 1.00 94.69 89 MET A O 1
ATOM 717 N N . ILE A 1 90 ? 7.606 2.940 15.128 1.00 94.88 90 ILE A N 1
ATOM 718 C CA . ILE A 1 90 ? 9.032 2.987 14.762 1.00 94.88 90 ILE A CA 1
ATOM 719 C C . ILE A 1 90 ? 9.337 1.947 13.682 1.00 94.88 90 ILE A C 1
ATOM 721 O O . ILE A 1 90 ? 9.957 2.267 12.670 1.00 94.88 90 ILE A O 1
ATOM 725 N N . THR A 1 91 ? 8.886 0.706 13.877 1.00 94.38 91 THR A N 1
ATOM 726 C CA . THR A 1 91 ? 9.104 -0.352 12.882 1.00 94.38 91 THR A CA 1
ATOM 727 C C . THR A 1 91 ? 8.388 -0.057 11.566 1.00 94.38 91 THR A C 1
ATOM 729 O O . THR A 1 91 ? 8.960 -0.307 10.515 1.00 94.38 91 THR A O 1
ATOM 732 N N . PHE A 1 92 ? 7.208 0.565 11.616 1.00 95.31 92 PHE A N 1
ATOM 733 C CA . PHE A 1 92 ? 6.452 1.014 10.454 1.00 95.31 92 PHE A CA 1
ATOM 734 C C . PHE A 1 92 ? 7.267 1.991 9.606 1.00 95.31 92 PHE A C 1
ATOM 736 O O . PHE A 1 92 ? 7.419 1.759 8.416 1.00 95.31 92 PHE A O 1
ATOM 743 N N . PHE A 1 93 ? 7.892 3.013 10.198 1.00 95.75 93 PHE A N 1
ATOM 744 C CA . PHE A 1 93 ? 8.726 3.943 9.427 1.00 95.75 93 PHE A CA 1
ATOM 745 C C . PHE A 1 93 ? 9.935 3.265 8.767 1.00 95.75 93 PHE A C 1
ATOM 747 O O . PHE A 1 93 ? 10.295 3.606 7.640 1.00 95.75 93 PHE A O 1
ATOM 754 N N . ILE A 1 94 ? 10.538 2.273 9.431 1.00 93.75 94 ILE A N 1
ATOM 755 C CA . ILE A 1 94 ? 11.620 1.468 8.842 1.00 93.75 94 ILE A CA 1
ATOM 756 C C . ILE A 1 94 ? 11.081 0.628 7.674 1.00 93.75 94 ILE A C 1
ATOM 758 O O . ILE A 1 94 ? 11.705 0.576 6.615 1.00 93.75 94 ILE A O 1
ATOM 762 N N . VAL A 1 95 ? 9.910 0.008 7.839 1.00 92.75 95 VAL A N 1
ATOM 763 C CA . VAL A 1 95 ? 9.217 -0.757 6.791 1.00 92.75 95 VAL A CA 1
ATOM 764 C C . VAL A 1 95 ? 8.877 0.130 5.596 1.00 92.75 95 VAL A C 1
ATOM 766 O O . VAL A 1 95 ? 9.165 -0.264 4.470 1.00 92.75 95 VAL A O 1
ATOM 769 N N . SER A 1 96 ? 8.334 1.332 5.809 1.00 93.69 96 SER A N 1
ATOM 770 C CA . SER A 1 96 ? 8.027 2.290 4.740 1.00 93.69 96 SER A CA 1
ATOM 771 C C . SER A 1 96 ? 9.279 2.669 3.953 1.00 93.69 96 SER A C 1
ATOM 773 O O . SER A 1 96 ? 9.258 2.666 2.722 1.00 93.69 96 SER A O 1
ATOM 775 N N . TYR A 1 97 ? 10.392 2.925 4.652 1.00 91.62 97 TYR A N 1
ATOM 776 C CA . TYR A 1 97 ? 11.674 3.209 4.013 1.00 91.62 97 TYR A CA 1
ATOM 777 C C . TYR A 1 97 ? 12.133 2.035 3.141 1.00 91.62 97 TYR A C 1
ATOM 779 O O . TYR A 1 97 ? 12.359 2.228 1.946 1.00 91.62 97 TYR A O 1
ATOM 787 N N . LEU A 1 98 ? 12.227 0.829 3.716 1.00 89.31 98 LEU A N 1
ATOM 788 C CA . LEU A 1 98 ? 12.699 -0.375 3.022 1.00 89.31 98 LEU A CA 1
ATOM 789 C C . LEU A 1 98 ? 11.794 -0.777 1.858 1.00 89.31 98 LEU A C 1
ATOM 791 O O . LEU A 1 98 ? 12.308 -1.196 0.824 1.00 89.31 98 LEU A O 1
ATOM 795 N N . ASN A 1 99 ? 10.477 -0.614 2.001 1.00 88.81 99 ASN A N 1
ATOM 796 C CA . ASN A 1 99 ? 9.533 -0.824 0.909 1.00 88.81 99 ASN A CA 1
ATOM 797 C C . ASN A 1 99 ? 9.842 0.133 -0.248 1.00 88.81 99 ASN A C 1
ATOM 799 O O . ASN A 1 99 ? 10.005 -0.311 -1.378 1.00 88.81 99 ASN A O 1
ATOM 803 N N . GLY A 1 100 ? 10.034 1.429 0.017 1.00 89.56 100 GLY A N 1
ATOM 804 C CA . GLY A 1 100 ? 10.390 2.364 -1.053 1.00 89.56 100 GLY A CA 1
ATOM 805 C C . GLY A 1 100 ? 11.740 2.037 -1.706 1.00 89.56 100 GLY A C 1
ATOM 806 O O . GLY A 1 100 ? 11.870 2.099 -2.928 1.00 89.56 100 GLY A O 1
ATOM 807 N N . VAL A 1 101 ? 12.720 1.547 -0.932 1.00 85.94 101 VAL A N 1
ATOM 808 C CA . VAL A 1 101 ? 13.979 1.018 -1.493 1.00 85.94 101 VAL A CA 1
ATOM 809 C C . VAL A 1 101 ? 13.738 -0.180 -2.413 1.00 85.94 101 VAL A C 1
ATOM 811 O O . VAL A 1 101 ? 14.305 -0.252 -3.503 1.00 85.94 101 VAL A O 1
ATOM 814 N N . ALA A 1 102 ? 12.885 -1.113 -1.995 1.00 83.06 102 ALA A N 1
ATOM 815 C CA . ALA A 1 102 ? 12.539 -2.303 -2.764 1.00 83.06 102 ALA A CA 1
ATOM 816 C C . ALA A 1 102 ? 11.712 -1.995 -4.028 1.00 83.06 102 ALA A C 1
ATOM 818 O O . ALA A 1 102 ? 11.737 -2.781 -4.976 1.00 83.06 102 ALA A O 1
ATOM 819 N N . GLN A 1 103 ? 11.008 -0.861 -4.061 1.00 81.81 103 GLN A N 1
ATOM 820 C CA . GLN A 1 103 ? 10.190 -0.420 -5.197 1.00 81.81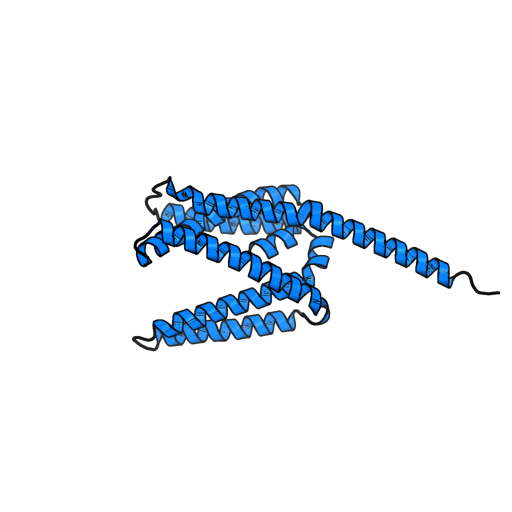 103 GLN A CA 1
ATOM 821 C C . GLN A 1 103 ? 10.961 0.460 -6.194 1.00 81.81 103 GLN A C 1
ATOM 823 O O . GLN A 1 103 ? 10.577 0.548 -7.359 1.00 81.81 103 GLN A O 1
ATOM 828 N N . ALA A 1 104 ? 12.089 1.059 -5.796 1.00 81.75 104 ALA A N 1
ATOM 829 C CA . ALA A 1 104 ? 12.922 1.888 -6.675 1.00 81.75 104 ALA A CA 1
ATOM 830 C C . ALA A 1 104 ? 13.298 1.239 -8.033 1.00 81.75 104 ALA A C 1
ATOM 832 O O . ALA A 1 104 ? 13.298 1.949 -9.046 1.00 81.75 104 ALA A O 1
ATOM 833 N N . PRO A 1 105 ? 13.550 -0.086 -8.127 1.00 81.56 105 PRO A N 1
ATOM 834 C CA . PRO A 1 105 ? 13.735 -0.783 -9.402 1.00 81.56 105 PRO A CA 1
ATOM 835 C C . PRO A 1 105 ? 12.643 -0.577 -10.449 1.00 81.56 105 PRO A C 1
ATOM 837 O O . PRO A 1 105 ? 12.948 -0.644 -11.637 1.00 81.56 105 PRO A O 1
ATOM 840 N N . ILE A 1 106 ? 11.398 -0.308 -10.045 1.00 81.88 106 ILE A N 1
ATOM 841 C CA . ILE A 1 106 ? 10.295 -0.058 -10.983 1.00 81.88 106 ILE A CA 1
ATOM 842 C C . ILE A 1 106 ? 10.591 1.165 -11.846 1.00 81.88 106 ILE A C 1
ATOM 844 O O . ILE A 1 106 ? 10.356 1.130 -13.052 1.00 81.88 106 ILE A O 1
ATOM 848 N N . ILE A 1 107 ? 11.159 2.225 -11.264 1.00 83.62 107 ILE A N 1
ATOM 849 C CA . ILE A 1 107 ? 11.493 3.442 -12.012 1.00 83.62 107 ILE A CA 1
ATOM 850 C C . ILE A 1 107 ? 12.633 3.160 -12.995 1.00 83.62 107 ILE A C 1
ATOM 852 O O . ILE A 1 107 ? 12.596 3.615 -14.135 1.00 83.62 107 ILE A O 1
ATOM 856 N N . VAL A 1 108 ? 13.623 2.361 -12.584 1.00 80.38 108 VAL A N 1
ATOM 857 C CA . VAL A 1 108 ? 14.730 1.942 -13.459 1.00 80.38 108 VAL A CA 1
ATOM 858 C C . VAL A 1 108 ? 14.204 1.105 -14.624 1.00 80.38 108 VAL A C 1
ATOM 860 O O . VAL A 1 108 ? 14.531 1.383 -15.776 1.00 80.38 108 VAL A O 1
ATOM 863 N N . TRP A 1 109 ? 13.343 0.127 -14.349 1.00 81.12 109 TRP A N 1
ATOM 864 C CA . TRP A 1 109 ? 12.705 -0.685 -15.380 1.00 81.12 109 TRP A CA 1
ATOM 865 C C . TRP A 1 109 ? 11.880 0.174 -16.349 1.00 81.12 109 TRP A C 1
ATOM 867 O O . TRP A 1 109 ? 12.096 0.107 -17.559 1.00 81.12 109 TRP A O 1
ATOM 877 N N . ALA A 1 110 ? 11.015 1.049 -15.828 1.00 82.06 110 ALA A N 1
ATOM 878 C CA . ALA A 1 110 ? 10.203 1.956 -16.636 1.00 82.06 110 ALA A CA 1
ATOM 879 C C . ALA A 1 110 ? 11.069 2.909 -17.474 1.00 82.06 110 ALA A C 1
ATOM 881 O O . ALA A 1 110 ? 10.735 3.188 -18.623 1.00 82.06 110 ALA A O 1
ATOM 882 N N . SER A 1 111 ? 12.220 3.349 -16.952 1.00 83.56 111 SER A N 1
ATOM 883 C CA . SER A 1 111 ? 13.162 4.185 -17.708 1.00 83.56 111 SER A CA 1
ATOM 884 C C . SER A 1 111 ? 13.780 3.459 -18.900 1.00 83.56 111 SER A C 1
ATOM 886 O O . SER A 1 111 ? 14.023 4.089 -19.926 1.00 83.56 111 SER A O 1
ATOM 888 N N . GLY A 1 112 ? 13.976 2.139 -18.804 1.00 80.75 112 GLY A N 1
ATOM 889 C CA . GLY A 1 112 ? 14.416 1.309 -19.925 1.00 80.75 112 GLY A CA 1
ATOM 890 C C . GLY A 1 112 ? 13.344 1.158 -21.007 1.00 80.75 112 GLY A C 1
ATOM 891 O O . GLY A 1 112 ? 13.673 1.123 -22.186 1.00 80.75 112 GLY A O 1
ATOM 892 N N . VAL A 1 113 ? 12.064 1.120 -20.621 1.00 84.56 113 VAL A N 1
ATOM 893 C CA . VAL A 1 113 ? 10.931 1.051 -21.563 1.00 84.56 113 VAL A CA 1
ATOM 894 C C . VAL A 1 113 ? 10.706 2.394 -22.264 1.00 84.56 113 VAL A C 1
ATOM 896 O O . VAL A 1 113 ? 10.486 2.433 -23.472 1.00 84.56 113 VAL A O 1
ATOM 899 N N . LEU A 1 114 ? 10.779 3.496 -21.515 1.00 84.50 114 LEU A N 1
ATOM 900 C CA . LEU A 1 114 ? 10.533 4.851 -22.018 1.00 84.50 114 LEU A CA 1
ATOM 901 C C . LEU A 1 114 ? 11.769 5.496 -22.661 1.00 84.50 114 LEU A C 1
ATOM 903 O O . LEU A 1 114 ? 11.659 6.542 -23.286 1.00 84.50 114 LEU A O 1
ATOM 907 N N . ASN A 1 115 ? 12.953 4.894 -22.512 1.00 86.31 115 ASN A N 1
ATOM 908 C CA . ASN A 1 115 ? 14.245 5.494 -22.868 1.00 86.31 115 ASN A CA 1
ATOM 909 C C . ASN A 1 115 ? 14.500 6.862 -22.198 1.00 86.31 115 ASN A C 1
ATOM 911 O O . ASN A 1 115 ? 15.289 7.665 -22.694 1.00 86.31 115 ASN A O 1
ATOM 915 N N . SER A 1 116 ? 13.852 7.132 -21.061 1.00 86.81 116 SER A N 1
ATOM 916 C CA . SER A 1 116 ? 13.981 8.385 -20.317 1.00 86.81 116 SER A CA 1
ATOM 917 C C . SER A 1 116 ? 13.759 8.156 -18.825 1.00 86.81 116 SER A C 1
ATOM 919 O O . SER A 1 116 ? 12.703 7.696 -18.383 1.00 86.81 116 SER A O 1
ATOM 921 N N . TYR A 1 117 ? 14.776 8.490 -18.027 1.00 85.94 117 TYR A N 1
ATOM 922 C CA . TYR A 1 117 ? 14.693 8.403 -16.571 1.00 85.94 117 TYR A CA 1
ATOM 923 C C . TYR A 1 117 ? 13.750 9.468 -15.988 1.00 85.94 117 TYR A C 1
ATOM 925 O O . TYR A 1 117 ? 12.994 9.197 -15.054 1.00 85.94 117 TYR A O 1
ATOM 933 N N . GLU A 1 118 ? 13.760 10.673 -16.561 1.00 88.31 118 GLU A N 1
ATOM 934 C CA . GLU A 1 118 ? 12.909 11.778 -16.116 1.00 88.31 118 GLU A CA 1
ATOM 935 C C . GLU A 1 118 ? 11.425 11.474 -16.344 1.00 88.31 118 GLU A C 1
ATOM 937 O O . GLU A 1 118 ? 10.614 11.672 -15.436 1.00 88.31 118 GLU A O 1
ATOM 942 N N . GLU A 1 119 ? 11.077 10.912 -17.505 1.00 89.00 119 GLU A N 1
ATOM 943 C CA . GLU A 1 119 ? 9.699 10.515 -17.816 1.00 89.00 119 GLU A CA 1
ATOM 944 C C . GLU A 1 119 ? 9.225 9.358 -16.935 1.00 89.00 119 GLU A C 1
ATOM 946 O O . GLU A 1 119 ? 8.121 9.413 -16.396 1.00 89.00 119 GLU A O 1
ATOM 951 N N . ALA A 1 120 ? 10.066 8.343 -16.713 1.00 87.69 120 ALA A N 1
ATOM 952 C CA . ALA A 1 120 ? 9.740 7.229 -15.823 1.00 87.69 120 ALA A CA 1
ATOM 953 C C . ALA A 1 120 ? 9.480 7.695 -14.386 1.00 87.69 120 ALA A C 1
ATOM 955 O O . ALA A 1 120 ? 8.528 7.253 -13.739 1.00 87.69 120 ALA A O 1
ATOM 956 N N . ARG A 1 121 ? 10.300 8.626 -13.891 1.00 88.25 121 ARG A N 1
ATOM 957 C CA . ARG A 1 121 ? 10.121 9.226 -12.567 1.00 88.25 121 ARG A CA 1
ATOM 958 C C . ARG A 1 121 ? 8.834 10.045 -12.491 1.00 88.25 121 ARG A C 1
ATOM 960 O O . ARG A 1 121 ? 8.117 9.946 -11.497 1.00 88.25 121 ARG A O 1
ATOM 967 N N . LEU A 1 122 ? 8.531 10.841 -13.515 1.00 89.94 122 LEU A N 1
ATOM 968 C CA . LEU A 1 122 ? 7.292 11.616 -13.575 1.00 89.94 122 LEU A CA 1
ATOM 969 C C . LEU A 1 122 ? 6.064 10.697 -13.594 1.00 89.94 122 LEU A C 1
ATOM 971 O O . LEU A 1 122 ? 5.128 10.917 -12.829 1.00 89.94 122 LEU A O 1
ATOM 975 N N . LEU A 1 123 ? 6.095 9.639 -14.406 1.00 90.25 123 LEU A N 1
ATOM 976 C CA . LEU A 1 123 ? 5.020 8.654 -14.494 1.00 90.25 123 LEU A CA 1
ATOM 977 C C . LEU A 1 123 ? 4.802 7.935 -13.158 1.00 90.25 123 LEU A C 1
ATOM 979 O O . LEU A 1 123 ? 3.660 7.780 -12.735 1.00 90.25 123 LEU A O 1
ATOM 983 N N . PHE A 1 124 ? 5.877 7.581 -12.450 1.00 90.38 124 PHE A N 1
ATOM 984 C CA . PHE A 1 124 ? 5.795 7.013 -11.104 1.00 90.38 124 PHE A CA 1
ATOM 985 C C . PHE A 1 124 ? 5.142 7.972 -10.096 1.00 90.38 124 PHE A C 1
ATOM 987 O O . PHE A 1 124 ? 4.289 7.558 -9.310 1.00 90.38 124 PHE A O 1
ATOM 994 N N . ILE A 1 125 ? 5.503 9.260 -10.125 1.00 90.81 125 ILE A N 1
ATOM 995 C CA . ILE A 1 125 ? 4.903 10.276 -9.245 1.00 90.81 125 ILE A CA 1
ATOM 996 C C . ILE A 1 125 ? 3.410 10.428 -9.552 1.00 90.81 125 ILE A C 1
ATOM 998 O O . ILE A 1 125 ? 2.595 10.413 -8.632 1.00 90.81 125 ILE A O 1
ATOM 1002 N N . ILE A 1 126 ? 3.043 10.529 -10.832 1.00 91.25 126 ILE A N 1
ATOM 1003 C CA . ILE A 1 126 ? 1.642 10.638 -11.257 1.00 91.25 126 ILE A CA 1
ATOM 1004 C C . ILE A 1 126 ? 0.857 9.397 -10.819 1.00 91.25 126 ILE A C 1
ATOM 1006 O O . ILE A 1 126 ? -0.202 9.538 -10.212 1.00 91.25 126 ILE A O 1
ATOM 1010 N N . ALA A 1 127 ? 1.387 8.196 -11.063 1.00 90.12 127 ALA A N 1
ATOM 1011 C CA . ALA A 1 127 ? 0.764 6.945 -10.640 1.00 90.12 127 ALA A CA 1
ATOM 1012 C C . ALA A 1 127 ? 0.583 6.878 -9.115 1.00 90.12 127 ALA A C 1
ATOM 1014 O O . ALA A 1 127 ? -0.475 6.469 -8.652 1.00 90.12 127 ALA A O 1
ATOM 1015 N N . SER A 1 128 ? 1.564 7.350 -8.338 1.00 90.81 128 SER A N 1
ATOM 1016 C CA . SER A 1 128 ? 1.470 7.406 -6.873 1.00 90.81 128 SER A CA 1
ATOM 1017 C C . SER A 1 128 ? 0.369 8.362 -6.401 1.00 90.81 128 SER A C 1
ATOM 1019 O O . SER A 1 128 ? -0.396 8.026 -5.503 1.00 90.81 128 SER A O 1
ATOM 1021 N N . ILE A 1 129 ? 0.241 9.541 -7.023 1.00 90.94 129 ILE A N 1
ATOM 1022 C CA . ILE A 1 129 ? -0.827 10.505 -6.703 1.00 90.94 129 ILE A CA 1
ATOM 1023 C C . ILE A 1 129 ? -2.199 9.919 -7.050 1.00 90.94 129 ILE A C 1
ATOM 1025 O O . ILE A 1 129 ? -3.124 10.001 -6.244 1.00 90.94 129 ILE A O 1
ATOM 1029 N N . LEU A 1 130 ? -2.330 9.309 -8.230 1.00 90.19 130 LEU A N 1
ATOM 1030 C CA . LEU A 1 130 ? -3.569 8.651 -8.646 1.00 90.19 130 LEU A CA 1
ATOM 1031 C C . LEU A 1 130 ? -3.929 7.488 -7.715 1.00 90.19 130 LEU A C 1
ATOM 1033 O O . LEU A 1 130 ? -5.096 7.354 -7.357 1.00 90.19 130 LEU A O 1
ATOM 1037 N N . GLY A 1 131 ? -2.940 6.703 -7.281 1.00 88.62 131 GLY A N 1
ATOM 1038 C CA . GLY A 1 131 ? -3.104 5.648 -6.282 1.00 88.62 131 GLY A CA 1
ATOM 1039 C C . GLY A 1 131 ? -3.651 6.190 -4.964 1.00 88.62 131 GLY A C 1
ATOM 1040 O O . GLY A 1 131 ? -4.688 5.727 -4.506 1.00 88.62 131 GLY A O 1
ATOM 1041 N N . LEU A 1 132 ? -3.046 7.249 -4.415 1.00 90.56 132 LEU A N 1
ATOM 1042 C CA . LEU A 1 132 ? -3.525 7.889 -3.181 1.00 90.56 132 LEU A CA 1
ATOM 1043 C C . LEU A 1 132 ? -4.975 8.378 -3.291 1.00 90.56 132 LEU A C 1
ATOM 1045 O O . LEU A 1 132 ? -5.760 8.205 -2.356 1.00 90.56 132 LEU A O 1
ATOM 1049 N N . VAL A 1 133 ? -5.346 8.976 -4.428 1.00 90.25 133 VAL A N 1
ATOM 1050 C CA . VAL A 1 133 ? -6.727 9.417 -4.685 1.00 90.25 133 VAL A CA 1
ATOM 1051 C C . VAL A 1 133 ? -7.673 8.221 -4.785 1.00 90.25 133 VAL A C 1
ATOM 1053 O O . VAL A 1 133 ? -8.759 8.261 -4.207 1.00 90.25 133 VAL A O 1
ATOM 1056 N N . ALA A 1 134 ? -7.270 7.156 -5.482 1.00 90.19 134 ALA A N 1
ATOM 1057 C CA . ALA A 1 134 ? -8.070 5.947 -5.637 1.00 90.19 134 ALA A CA 1
ATOM 1058 C C . ALA A 1 134 ? -8.308 5.246 -4.292 1.00 90.19 134 ALA A C 1
ATOM 1060 O O . ALA A 1 134 ? -9.458 4.949 -3.972 1.00 90.19 134 ALA A O 1
ATOM 1061 N N . VAL A 1 135 ? -7.260 5.066 -3.482 1.00 91.56 135 VAL A N 1
ATOM 1062 C CA . VAL A 1 135 ? -7.345 4.476 -2.136 1.00 91.56 135 VAL A CA 1
ATOM 1063 C C . VAL A 1 135 ? -8.250 5.325 -1.246 1.00 91.56 135 VAL A C 1
ATOM 1065 O O . VAL A 1 135 ? -9.226 4.824 -0.698 1.00 91.56 135 VAL A O 1
ATOM 1068 N N . SER A 1 136 ? -8.020 6.640 -1.182 1.00 90.88 136 SER A N 1
ATOM 1069 C CA . SER A 1 136 ? -8.846 7.548 -0.370 1.00 90.88 136 SER A CA 1
ATOM 1070 C C . SER A 1 136 ? -10.323 7.536 -0.791 1.00 90.88 136 SER A C 1
ATOM 1072 O O . SER A 1 136 ? -11.223 7.544 0.053 1.00 90.88 136 SER A O 1
ATOM 1074 N N . GLY A 1 137 ? -10.588 7.499 -2.100 1.00 91.62 137 GLY A N 1
ATOM 1075 C CA . GLY A 1 137 ? -11.939 7.410 -2.649 1.00 91.62 137 GLY A CA 1
ATOM 1076 C C . GLY A 1 137 ? -12.618 6.084 -2.310 1.00 91.62 137 GLY A C 1
ATOM 1077 O O . GLY A 1 137 ? -13.766 6.079 -1.870 1.00 91.62 137 GLY A O 1
ATOM 1078 N N . ALA A 1 138 ? -11.906 4.967 -2.454 1.00 91.75 138 ALA A N 1
ATOM 1079 C CA . ALA A 1 138 ? -12.408 3.637 -2.127 1.00 91.75 138 ALA A CA 1
ATOM 1080 C C . ALA A 1 138 ? -12.664 3.462 -0.621 1.00 91.75 138 ALA A C 1
ATOM 1082 O O . ALA A 1 138 ? -13.723 2.953 -0.254 1.00 91.75 138 ALA A O 1
ATOM 1083 N N . LEU A 1 139 ? -11.783 3.975 0.246 1.00 92.44 139 LEU A N 1
ATOM 1084 C CA . LEU A 1 139 ? -12.006 4.015 1.697 1.00 92.44 139 LEU A CA 1
ATOM 1085 C C . LEU A 1 139 ? -13.278 4.797 2.038 1.00 92.44 139 LEU A C 1
ATOM 1087 O O . LEU A 1 139 ? -14.099 4.341 2.831 1.00 92.44 139 LEU A O 1
ATOM 1091 N N . SER A 1 140 ? -13.476 5.951 1.391 1.00 90.38 140 SER A N 1
ATOM 1092 C CA . SER A 1 140 ? -14.671 6.782 1.582 1.00 90.38 140 SER A CA 1
ATOM 1093 C C . SER A 1 140 ? -15.947 6.054 1.150 1.00 90.38 140 SER A C 1
ATOM 1095 O O . SER A 1 140 ? -16.965 6.126 1.834 1.00 90.38 140 SER A O 1
ATOM 1097 N N . ILE A 1 141 ? -15.897 5.314 0.038 1.00 92.25 141 ILE A N 1
ATOM 1098 C CA . ILE A 1 141 ? -17.005 4.459 -0.409 1.00 92.25 141 ILE A CA 1
ATOM 1099 C C . ILE A 1 141 ? -17.273 3.357 0.624 1.00 92.25 141 ILE A C 1
ATOM 1101 O O . ILE A 1 141 ? -18.426 3.156 1.001 1.00 92.25 141 ILE A O 1
ATOM 1105 N N . GLY A 1 142 ? -16.233 2.683 1.120 1.00 90.69 142 GLY A N 1
ATOM 1106 C CA . GLY A 1 142 ? -16.344 1.682 2.184 1.00 90.69 142 GLY A CA 1
ATOM 1107 C C . GLY A 1 142 ? -17.052 2.224 3.423 1.00 90.69 142 GLY A C 1
ATOM 1108 O O . GLY A 1 142 ? -18.048 1.652 3.863 1.00 90.69 142 GLY A O 1
ATOM 1109 N N . ALA A 1 143 ? -16.613 3.383 3.916 1.00 88.88 143 ALA A N 1
ATOM 1110 C CA . ALA A 1 143 ? -17.206 4.044 5.075 1.00 88.88 143 ALA A CA 1
ATOM 1111 C C . ALA A 1 143 ? -18.689 4.410 4.861 1.00 88.88 143 ALA A C 1
ATOM 1113 O O . ALA A 1 143 ? -19.513 4.220 5.758 1.00 88.88 143 ALA A O 1
ATOM 1114 N N . LEU A 1 144 ? -19.060 4.882 3.663 1.00 91.25 144 LEU A N 1
ATOM 1115 C CA . LEU A 1 144 ? -20.451 5.215 3.317 1.00 91.25 144 LEU A CA 1
ATOM 1116 C C . LEU A 1 144 ? -21.373 3.988 3.256 1.00 91.25 144 LEU A C 1
ATOM 1118 O O . LEU A 1 144 ? -22.575 4.113 3.489 1.00 91.25 144 LEU A O 1
ATOM 1122 N N . PHE A 1 145 ? -20.832 2.812 2.934 1.00 90.31 145 PHE A N 1
ATOM 1123 C CA . PHE A 1 145 ? -21.594 1.570 2.784 1.00 90.31 145 PHE A CA 1
ATOM 1124 C C . PHE A 1 145 ? -21.268 0.526 3.857 1.00 90.31 145 PHE A C 1
ATOM 1126 O O . PHE A 1 145 ? -21.523 -0.660 3.635 1.00 90.31 145 PHE A O 1
ATOM 1133 N N . LYS A 1 146 ? -20.765 0.949 5.024 1.00 86.75 146 LYS A N 1
ATOM 1134 C CA . LYS A 1 146 ? -20.279 0.049 6.082 1.00 86.75 146 LYS A CA 1
ATOM 1135 C C . LYS A 1 146 ? -21.262 -1.058 6.475 1.00 86.75 146 LYS A C 1
ATOM 1137 O O . LYS A 1 146 ? -20.867 -2.208 6.590 1.00 86.75 146 LYS A O 1
ATOM 1142 N N . ASP A 1 147 ? -22.560 -0.756 6.533 1.00 87.56 147 ASP A N 1
ATOM 1143 C CA . ASP A 1 147 ? -23.595 -1.725 6.927 1.00 87.56 147 ASP A CA 1
ATOM 1144 C C . ASP A 1 147 ? -23.853 -2.822 5.871 1.00 87.56 147 ASP A C 1
ATOM 1146 O O . ASP A 1 147 ? -24.543 -3.807 6.134 1.00 87.56 147 ASP A O 1
ATOM 1150 N N . LYS A 1 148 ? -23.347 -2.644 4.643 1.00 87.50 148 LYS A N 1
ATOM 1151 C CA . LYS A 1 148 ? -23.533 -3.573 3.514 1.00 87.50 148 LYS A CA 1
ATOM 1152 C C . LYS A 1 148 ? -22.282 -4.385 3.195 1.00 87.50 148 LYS A C 1
ATOM 1154 O O . LYS A 1 148 ? -22.381 -5.415 2.524 1.00 87.50 148 LYS A O 1
ATOM 1159 N N . VAL A 1 149 ? -21.115 -3.918 3.625 1.00 87.06 149 VAL A N 1
ATOM 1160 C CA . VAL A 1 149 ? -19.840 -4.594 3.398 1.00 87.06 149 VAL A CA 1
ATOM 1161 C C . VAL A 1 149 ? -19.685 -5.686 4.452 1.00 87.06 149 VAL A C 1
ATOM 1163 O O . VAL A 1 149 ? -19.711 -5.421 5.643 1.00 87.06 149 VAL A O 1
ATOM 1166 N N . THR A 1 150 ? -19.563 -6.937 4.012 1.00 87.62 150 THR A N 1
ATOM 1167 C CA . THR A 1 150 ? -19.453 -8.103 4.903 1.00 87.62 150 THR A CA 1
ATOM 1168 C C . THR A 1 150 ? -18.249 -8.948 4.521 1.00 87.62 150 THR A C 1
ATOM 1170 O O . THR A 1 150 ? -17.836 -8.940 3.359 1.00 87.62 150 THR A O 1
ATOM 1173 N N . ASP A 1 151 ? -17.757 -9.770 5.447 1.00 86.25 151 ASP A N 1
ATOM 1174 C CA . ASP A 1 151 ? -16.688 -10.747 5.186 1.00 86.25 151 ASP A CA 1
ATOM 1175 C C . ASP A 1 151 ? -17.006 -11.623 3.968 1.00 86.25 151 ASP A C 1
ATOM 1177 O O . ASP A 1 151 ? -16.141 -11.934 3.154 1.00 86.25 151 ASP A O 1
ATOM 1181 N N . LYS A 1 152 ? -18.282 -11.991 3.790 1.00 86.62 152 LYS A N 1
ATOM 1182 C CA . LYS A 1 152 ? -18.735 -12.773 2.631 1.00 86.62 152 LYS A CA 1
ATOM 1183 C C . LYS A 1 152 ? -18.530 -12.018 1.319 1.00 86.62 152 LYS A C 1
ATOM 1185 O O . LYS A 1 152 ? -18.116 -12.633 0.341 1.00 86.62 152 LYS A O 1
ATOM 1190 N N . LEU A 1 153 ? -18.808 -10.713 1.291 1.00 82.00 153 LEU A N 1
ATOM 1191 C CA . LEU A 1 153 ? -18.582 -9.867 0.116 1.00 82.00 153 LEU A CA 1
ATOM 1192 C C . LEU A 1 153 ? -17.084 -9.780 -0.210 1.00 82.00 153 LEU A C 1
ATOM 1194 O O . LEU A 1 153 ? -16.716 -9.925 -1.375 1.00 82.00 153 LEU A O 1
ATOM 1198 N N . LEU A 1 154 ? -16.238 -9.622 0.815 1.00 86.88 154 LEU A N 1
ATOM 1199 C CA . LEU A 1 154 ? -14.780 -9.641 0.679 1.00 86.88 154 LEU A CA 1
ATOM 1200 C C . LEU A 1 154 ? -14.313 -10.964 0.062 1.00 86.88 154 LEU A C 1
ATOM 1202 O O . LEU A 1 154 ? -13.673 -10.956 -0.986 1.00 86.88 154 LEU A O 1
ATOM 1206 N N . TYR A 1 155 ? -14.683 -12.106 0.649 1.00 86.56 155 TYR A N 1
ATOM 1207 C CA . TYR A 1 155 ? -14.273 -13.415 0.134 1.00 86.56 155 TYR A CA 1
ATOM 1208 C C . TYR A 1 155 ? -14.762 -13.667 -1.293 1.00 86.56 155 TYR A C 1
ATOM 1210 O O . TYR A 1 155 ? -13.992 -14.150 -2.119 1.00 86.56 155 TYR A O 1
ATOM 1218 N N . VAL A 1 156 ? -16.015 -13.327 -1.609 1.00 87.75 156 VAL A N 1
ATOM 1219 C CA . VAL A 1 156 ? -16.560 -13.494 -2.966 1.00 87.75 156 VAL A CA 1
ATOM 1220 C C . VAL A 1 156 ? -15.815 -12.613 -3.970 1.00 87.75 156 VAL A C 1
ATOM 1222 O O . VAL A 1 156 ? -15.462 -13.099 -5.044 1.00 87.75 156 VAL A O 1
ATOM 1225 N N . GLY A 1 157 ? -15.528 -11.355 -3.624 1.00 83.56 157 GLY A N 1
ATOM 1226 C CA . GLY A 1 157 ? -14.747 -10.451 -4.469 1.00 83.56 157 GLY A CA 1
ATOM 1227 C C . GLY A 1 157 ? -13.321 -10.954 -4.697 1.00 83.56 157 GLY A C 1
ATOM 1228 O O . GLY A 1 157 ? -12.888 -11.069 -5.844 1.00 83.56 157 GLY A O 1
ATOM 1229 N N . LEU A 1 158 ? -12.623 -11.339 -3.622 1.00 87.75 158 LEU A N 1
ATOM 1230 C CA . LEU A 1 158 ? -11.268 -11.894 -3.683 1.00 87.75 158 LEU A CA 1
ATOM 1231 C C . LEU A 1 158 ? -11.208 -13.148 -4.555 1.00 87.75 158 LEU A C 1
ATOM 1233 O O . LEU A 1 158 ? -10.369 -13.234 -5.447 1.00 87.75 158 LEU A O 1
ATOM 1237 N N . ILE A 1 159 ? -12.114 -14.105 -4.334 1.00 87.94 159 ILE A N 1
ATOM 1238 C CA . ILE A 1 159 ? -12.173 -15.343 -5.118 1.00 87.94 159 ILE A CA 1
ATOM 1239 C C . ILE A 1 159 ? -12.482 -15.031 -6.585 1.00 87.94 159 ILE A C 1
ATOM 1241 O O . ILE A 1 159 ? -11.825 -15.574 -7.468 1.00 87.94 159 ILE A O 1
ATOM 1245 N N . GLY A 1 160 ? -13.443 -14.145 -6.861 1.00 86.31 160 GLY A N 1
ATOM 1246 C CA . GLY A 1 160 ? -13.829 -13.781 -8.225 1.00 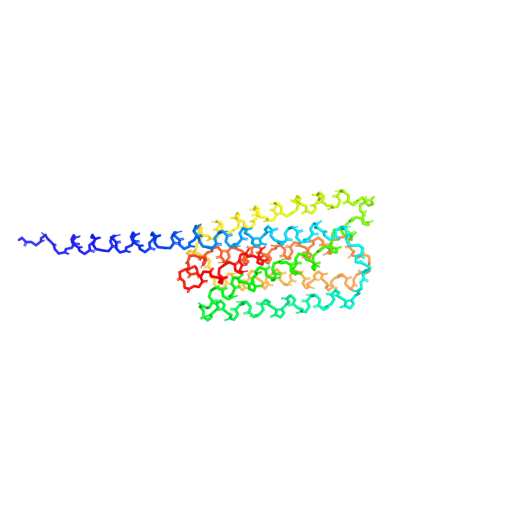86.31 160 GLY A CA 1
ATOM 1247 C C . GLY A 1 160 ? -12.665 -13.204 -9.029 1.00 86.31 160 GLY A C 1
ATOM 1248 O O . GLY A 1 160 ? -12.346 -13.708 -10.107 1.00 86.31 160 GLY A O 1
ATOM 1249 N N . PHE A 1 161 ? -11.978 -12.197 -8.490 1.00 87.12 161 PHE A N 1
ATOM 1250 C CA . PHE A 1 161 ? -10.823 -11.609 -9.168 1.00 87.12 161 PHE A CA 1
ATOM 1251 C C . PHE A 1 161 ? -9.607 -12.544 -9.192 1.00 87.12 161 PHE A C 1
ATOM 1253 O O . PHE A 1 161 ? -8.878 -12.561 -10.182 1.00 87.12 161 PHE A O 1
ATOM 1260 N N . MET A 1 162 ? -9.415 -13.387 -8.174 1.00 86.69 162 MET A N 1
ATOM 1261 C CA . MET A 1 162 ? -8.370 -14.414 -8.189 1.00 86.69 162 MET A CA 1
ATOM 1262 C C . MET A 1 162 ? -8.606 -15.444 -9.300 1.00 86.69 162 MET A C 1
ATOM 1264 O O . MET A 1 162 ? -7.660 -15.809 -9.993 1.00 86.69 162 MET A O 1
ATOM 1268 N N . ILE A 1 163 ? -9.853 -15.868 -9.530 1.00 87.00 163 ILE A N 1
ATOM 1269 C CA . ILE A 1 163 ? -10.208 -16.749 -10.652 1.00 87.00 163 ILE A CA 1
ATOM 1270 C C . ILE A 1 163 ? -9.877 -16.074 -11.984 1.00 87.00 163 ILE A C 1
ATOM 1272 O O . ILE A 1 163 ? -9.280 -16.723 -12.840 1.00 87.00 163 ILE A O 1
ATOM 1276 N N . ILE A 1 164 ? -10.208 -14.788 -12.157 1.00 83.62 164 ILE A N 1
ATOM 1277 C CA . ILE A 1 164 ? -9.869 -14.033 -13.376 1.00 83.62 164 ILE A CA 1
ATOM 1278 C C . ILE A 1 164 ? -8.347 -14.011 -13.580 1.00 83.62 164 ILE A C 1
ATOM 1280 O O . ILE A 1 164 ? -7.872 -14.388 -14.648 1.00 83.62 164 ILE A O 1
ATOM 1284 N N . GLY A 1 165 ? -7.577 -13.653 -12.546 1.00 80.38 165 GLY A N 1
ATOM 1285 C CA . GLY A 1 165 ? -6.114 -13.593 -12.619 1.00 80.38 165 GLY A CA 1
ATOM 1286 C C . GLY A 1 165 ? -5.457 -14.950 -12.902 1.00 80.38 165 GLY A C 1
ATOM 1287 O O . GLY A 1 165 ? -4.575 -15.043 -13.753 1.00 80.38 165 GLY A O 1
ATOM 1288 N N . ILE A 1 166 ? -5.905 -16.021 -12.237 1.00 82.88 166 ILE A N 1
ATOM 1289 C CA . ILE A 1 166 ? -5.390 -17.385 -12.457 1.00 82.88 166 ILE A CA 1
ATOM 1290 C C . ILE A 1 166 ? -5.755 -17.885 -13.855 1.00 82.88 166 ILE A C 1
ATOM 1292 O O . ILE A 1 166 ? -4.911 -18.470 -14.532 1.00 82.88 166 ILE A O 1
ATOM 1296 N N . THR A 1 167 ? -6.991 -17.657 -14.301 1.00 83.31 167 THR A N 1
ATOM 1297 C CA . THR A 1 167 ? -7.441 -18.069 -15.638 1.00 83.31 167 THR A CA 1
ATOM 1298 C C . THR A 1 167 ? -6.595 -17.393 -16.709 1.00 83.31 167 THR A C 1
ATOM 1300 O O . THR A 1 167 ? -6.121 -18.063 -17.626 1.00 83.31 167 THR A O 1
ATOM 1303 N N . GLU A 1 168 ? -6.321 -16.099 -16.555 1.00 77.44 168 GLU A N 1
ATOM 1304 C CA . GLU A 1 168 ? -5.512 -15.365 -17.521 1.00 77.44 168 GLU A CA 1
ATOM 1305 C C . GLU A 1 168 ? -4.042 -15.812 -17.514 1.00 77.44 168 GLU A C 1
ATOM 1307 O O . GLU A 1 168 ? -3.443 -15.963 -18.579 1.00 77.44 168 GLU A O 1
ATOM 1312 N N . LEU A 1 169 ? -3.476 -16.126 -16.342 1.00 76.56 169 LEU A N 1
ATOM 1313 C CA . LEU A 1 169 ? -2.149 -16.744 -16.233 1.00 76.56 169 LEU A CA 1
ATOM 1314 C C . LEU A 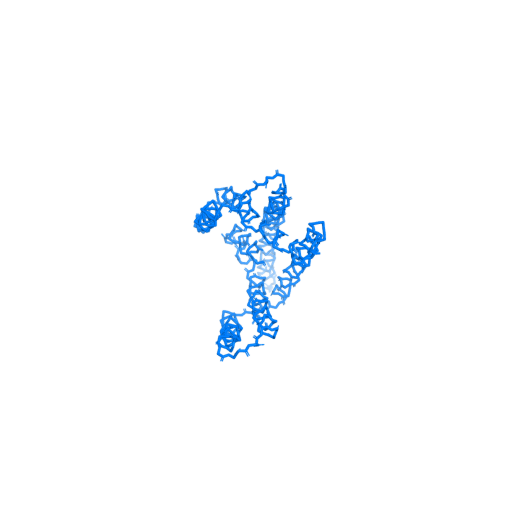1 169 ? -2.088 -18.102 -16.947 1.00 76.56 169 LEU A C 1
ATOM 1316 O O . LEU A 1 169 ? -1.119 -18.383 -17.650 1.00 76.56 169 LEU A O 1
ATOM 1320 N N . ILE A 1 170 ? -3.117 -18.942 -16.808 1.00 81.94 170 ILE A N 1
ATOM 1321 C CA . ILE A 1 170 ? -3.186 -20.236 -17.505 1.00 81.94 170 ILE A CA 1
ATOM 1322 C C . ILE A 1 170 ? -3.229 -20.023 -19.022 1.00 81.94 170 ILE A C 1
ATOM 1324 O O . ILE A 1 170 ? -2.476 -20.677 -19.745 1.00 81.94 170 ILE A O 1
ATOM 1328 N N . ILE A 1 171 ? -4.062 -19.098 -19.509 1.00 79.44 171 ILE A N 1
ATOM 1329 C CA . ILE A 1 171 ? -4.172 -18.787 -20.944 1.00 79.44 171 ILE A CA 1
ATOM 1330 C C . ILE A 1 171 ? -2.841 -18.249 -21.481 1.00 79.44 171 ILE A C 1
ATOM 1332 O O . ILE A 1 171 ? -2.400 -18.683 -22.544 1.00 79.44 171 ILE A O 1
ATOM 1336 N N . PHE A 1 172 ? -2.165 -17.378 -20.729 1.00 76.06 172 PHE A N 1
ATOM 1337 C CA . PHE A 1 172 ? -0.846 -16.847 -21.077 1.00 76.06 172 PHE A CA 1
ATOM 1338 C C . PHE A 1 172 ? 0.197 -17.949 -21.313 1.00 76.06 172 PHE A C 1
ATOM 1340 O O . PHE A 1 172 ? 0.958 -17.880 -22.276 1.00 76.06 172 PHE A O 1
ATOM 1347 N N . PHE A 1 173 ? 0.231 -18.983 -20.465 1.00 78.56 173 PHE A N 1
ATOM 1348 C CA . PHE A 1 173 ? 1.155 -20.110 -20.641 1.00 78.56 173 PHE A CA 1
ATOM 1349 C C . PHE A 1 173 ? 0.695 -21.117 -21.703 1.00 78.56 173 PHE A C 1
ATOM 1351 O O . PHE A 1 173 ? 1.531 -21.788 -22.308 1.00 78.56 173 PHE A O 1
ATOM 1358 N N . ALA A 1 174 ? -0.614 -21.246 -21.927 1.00 81.88 174 ALA A N 1
ATOM 1359 C CA . ALA A 1 174 ? -1.185 -22.235 -22.838 1.00 81.88 174 ALA A CA 1
ATOM 1360 C C . ALA A 1 174 ? -1.255 -21.768 -24.302 1.00 81.88 174 ALA A C 1
ATOM 1362 O O . ALA A 1 174 ? -1.265 -22.608 -25.203 1.00 81.88 174 ALA A O 1
ATOM 1363 N N . VAL A 1 175 ? -1.315 -20.455 -24.557 1.00 78.31 175 VAL A N 1
ATOM 1364 C CA . VAL A 1 175 ? -1.520 -19.889 -25.898 1.00 78.31 175 VAL A CA 1
ATOM 1365 C C . VAL A 1 175 ? -0.281 -19.103 -26.351 1.00 78.31 175 VAL A C 1
ATOM 1367 O O . VAL A 1 175 ? -0.040 -17.991 -25.874 1.00 78.31 175 VAL A O 1
ATOM 1370 N N . PRO A 1 176 ? 0.498 -19.627 -27.318 1.00 71.50 176 PRO A N 1
ATOM 1371 C CA . PRO A 1 176 ? 1.620 -18.897 -27.899 1.00 71.50 176 PRO A CA 1
ATOM 1372 C C . PRO A 1 176 ? 1.161 -17.551 -28.481 1.00 71.50 176 PRO A C 1
ATOM 1374 O O . PRO A 1 176 ? 0.172 -17.498 -29.210 1.00 71.50 176 PRO A O 1
ATOM 1377 N N . ASN A 1 177 ? 1.904 -16.475 -28.207 1.00 73.31 177 ASN A N 1
ATOM 1378 C CA . ASN A 1 177 ? 1.632 -15.100 -28.663 1.00 73.31 177 ASN A CA 1
ATOM 1379 C C . ASN A 1 177 ? 0.470 -14.351 -27.978 1.00 73.31 177 ASN A C 1
ATOM 1381 O O . ASN A 1 177 ? 0.159 -13.227 -28.376 1.00 73.31 177 ASN A O 1
ATOM 1385 N N . TYR A 1 178 ? -0.122 -14.892 -26.909 1.00 70.25 178 TYR A N 1
ATOM 1386 C CA . TYR A 1 178 ? -1.144 -14.208 -26.105 1.00 70.25 178 TYR A CA 1
ATOM 1387 C C . TYR A 1 178 ? -0.513 -13.303 -25.023 1.00 70.25 178 TYR A C 1
ATOM 1389 O O . TYR A 1 178 ? -0.640 -13.539 -23.826 1.00 70.25 178 TYR A O 1
ATOM 1397 N N . TYR A 1 179 ? 0.232 -12.269 -25.436 1.00 62.66 179 TYR A N 1
ATOM 1398 C CA . TYR A 1 179 ? 1.001 -11.427 -24.498 1.00 62.66 179 TYR A CA 1
ATOM 1399 C C . TYR A 1 179 ? 0.293 -10.121 -24.099 1.00 62.66 179 TYR A C 1
ATOM 1401 O O . TYR A 1 179 ? 0.377 -9.701 -22.948 1.00 62.66 179 TYR A O 1
ATOM 1409 N N . GLY A 1 180 ? -0.409 -9.465 -25.030 1.00 60.59 180 GLY A N 1
ATOM 1410 C CA . GLY A 1 180 ? -0.948 -8.113 -24.807 1.00 60.59 180 GLY A CA 1
ATOM 1411 C C . GLY A 1 180 ? -2.202 -8.062 -23.926 1.00 60.59 180 GLY A C 1
ATOM 1412 O O . GLY A 1 180 ? -2.305 -7.220 -23.038 1.00 60.59 180 GLY A O 1
ATOM 1413 N N . THR A 1 181 ? -3.149 -8.974 -24.144 1.00 64.94 181 THR A N 1
ATOM 1414 C CA . THR A 1 181 ? -4.419 -9.045 -23.397 1.00 64.94 181 THR A CA 1
ATOM 1415 C C . THR A 1 181 ? -4.247 -9.645 -22.001 1.00 64.94 181 THR A C 1
ATOM 1417 O O . THR A 1 181 ? -4.906 -9.194 -21.066 1.00 64.94 181 THR A O 1
ATOM 1420 N N . ALA A 1 182 ? -3.290 -10.563 -21.835 1.00 64.12 182 ALA A N 1
ATOM 1421 C CA . ALA A 1 182 ? -3.006 -11.209 -20.557 1.00 64.12 182 ALA A CA 1
ATOM 1422 C C . ALA A 1 182 ? -2.541 -10.234 -19.468 1.00 64.12 182 ALA A C 1
ATOM 1424 O O . ALA A 1 182 ? -2.978 -10.312 -18.318 1.00 64.12 182 ALA A O 1
ATOM 1425 N N . ILE A 1 183 ? -1.684 -9.276 -19.832 1.00 68.50 183 ILE A N 1
ATOM 1426 C CA . ILE A 1 183 ? -1.197 -8.246 -18.904 1.00 68.50 183 ILE A CA 1
ATOM 1427 C C . ILE A 1 183 ? -2.352 -7.335 -18.468 1.00 68.50 183 ILE A C 1
ATOM 1429 O O . ILE A 1 183 ? -2.427 -6.964 -17.296 1.00 68.50 183 ILE A O 1
ATOM 1433 N N . TYR A 1 184 ? -3.276 -7.015 -19.379 1.00 73.69 184 TYR A N 1
ATOM 1434 C CA . TYR A 1 184 ? -4.415 -6.142 -19.095 1.00 73.69 184 TYR A CA 1
ATOM 1435 C C . TYR A 1 184 ? -5.376 -6.764 -18.076 1.00 73.69 184 TYR A C 1
ATOM 1437 O O . TYR A 1 184 ? -5.661 -6.150 -17.049 1.00 73.69 184 TYR A O 1
ATOM 1445 N N . TRP A 1 185 ? -5.828 -7.999 -18.310 1.00 77.19 185 TRP A N 1
ATOM 1446 C CA . TRP A 1 185 ? -6.776 -8.671 -17.415 1.00 77.19 185 TRP A CA 1
ATOM 1447 C C . TRP A 1 185 ? -6.156 -9.080 -16.084 1.00 77.19 185 TRP A C 1
ATOM 1449 O O . TRP A 1 185 ? -6.810 -8.948 -15.053 1.00 77.19 185 TRP A O 1
ATOM 1459 N N . THR A 1 186 ? -4.884 -9.488 -16.076 1.00 78.12 186 THR A N 1
ATOM 1460 C CA . THR A 1 186 ? -4.163 -9.759 -14.824 1.00 78.12 186 THR A CA 1
ATOM 1461 C C . THR A 1 186 ? -4.057 -8.486 -13.984 1.00 78.12 186 THR A C 1
ATOM 1463 O O . THR A 1 186 ? -4.381 -8.503 -12.799 1.00 78.12 186 THR A O 1
ATOM 1466 N N . SER A 1 187 ? -3.700 -7.352 -14.597 1.00 80.00 187 SER A N 1
ATOM 1467 C CA . SER A 1 187 ? -3.646 -6.059 -13.898 1.00 80.00 187 SER A CA 1
ATOM 1468 C C . SER A 1 187 ? -5.026 -5.616 -13.407 1.00 80.00 187 SER A C 1
ATOM 1470 O O . SER A 1 187 ? -5.154 -5.174 -12.269 1.00 80.00 187 SER A O 1
ATOM 1472 N N . ALA A 1 188 ? -6.072 -5.780 -14.223 1.00 83.81 188 ALA A N 1
ATOM 1473 C CA . ALA A 1 188 ? -7.447 -5.467 -13.834 1.00 83.81 188 ALA A CA 1
ATOM 1474 C C . ALA A 1 188 ? -7.934 -6.342 -12.668 1.00 83.81 188 ALA A C 1
ATOM 1476 O O . ALA A 1 188 ? -8.602 -5.841 -11.767 1.00 83.81 188 ALA A O 1
ATOM 1477 N N . ALA A 1 189 ? -7.568 -7.626 -12.648 1.00 84.50 189 ALA A N 1
ATOM 1478 C CA . ALA A 1 189 ? -7.868 -8.532 -11.547 1.00 84.50 189 ALA A CA 1
ATOM 1479 C C . ALA A 1 189 ? -7.160 -8.112 -10.253 1.00 84.50 189 ALA A C 1
ATOM 1481 O O . ALA A 1 189 ? -7.805 -8.037 -9.210 1.00 84.50 189 ALA A O 1
ATOM 1482 N N . PHE A 1 190 ? -5.868 -7.772 -10.315 1.00 84.81 190 PHE A N 1
ATOM 1483 C CA . PHE A 1 190 ? -5.139 -7.248 -9.156 1.00 84.81 190 PHE A CA 1
ATOM 1484 C C . PHE A 1 190 ? -5.741 -5.936 -8.641 1.00 84.81 190 PHE A C 1
ATOM 1486 O O . PHE A 1 190 ? -5.970 -5.808 -7.442 1.00 84.81 190 PHE A O 1
ATOM 1493 N N . LEU A 1 191 ? -6.069 -4.994 -9.529 1.00 86.88 191 LEU A N 1
ATOM 1494 C CA . LEU A 1 191 ? -6.744 -3.749 -9.148 1.00 86.88 191 LEU A CA 1
ATOM 1495 C C . LEU A 1 191 ? -8.130 -4.006 -8.546 1.00 86.88 191 LEU A C 1
ATOM 1497 O O . LEU A 1 191 ? -8.520 -3.320 -7.609 1.00 86.88 191 LEU A O 1
ATOM 1501 N N . GLY A 1 192 ? -8.862 -5.000 -9.050 1.00 87.56 192 GLY A N 1
ATOM 1502 C CA . GLY A 1 192 ? -10.143 -5.421 -8.491 1.00 87.56 192 GLY A CA 1
ATOM 1503 C C . GLY A 1 192 ? -10.015 -6.009 -7.087 1.00 87.56 192 GLY A C 1
ATOM 1504 O O . GLY A 1 192 ? -10.799 -5.653 -6.210 1.00 87.56 192 GLY A O 1
ATOM 1505 N N . ILE A 1 193 ? -9.003 -6.853 -6.852 1.00 88.44 193 ILE A N 1
ATOM 1506 C CA . ILE A 1 193 ? -8.665 -7.380 -5.519 1.00 88.44 193 ILE A CA 1
ATOM 1507 C C . ILE A 1 193 ? -8.387 -6.225 -4.560 1.00 88.44 193 ILE A C 1
ATOM 1509 O O . ILE A 1 193 ? -9.052 -6.141 -3.531 1.00 88.44 193 ILE A O 1
ATOM 1513 N N . MET A 1 194 ? -7.475 -5.323 -4.936 1.00 88.88 194 MET A N 1
ATOM 1514 C CA . MET A 1 194 ? -7.120 -4.151 -4.129 1.00 88.88 19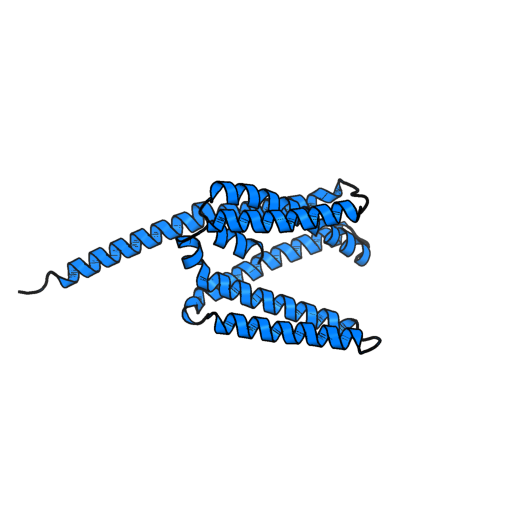4 MET A CA 1
ATOM 1515 C C . MET A 1 194 ? -8.346 -3.275 -3.855 1.00 88.88 194 MET A C 1
ATOM 1517 O O . MET A 1 194 ? -8.591 -2.867 -2.732 1.00 88.88 194 MET A O 1
ATOM 1521 N N . LEU A 1 195 ? -9.187 -3.021 -4.860 1.00 90.38 195 LEU A N 1
ATOM 1522 C CA . LEU A 1 195 ? -10.386 -2.206 -4.673 1.00 90.38 195 LEU A CA 1
ATOM 1523 C C . LEU A 1 195 ? -11.344 -2.821 -3.643 1.00 90.38 195 LEU A C 1
ATOM 1525 O O . LEU A 1 195 ? -11.905 -2.100 -2.820 1.00 90.38 195 LEU A O 1
ATOM 1529 N N . VAL A 1 196 ? -11.541 -4.141 -3.679 1.00 90.25 196 VAL A N 1
ATOM 1530 C CA . VAL A 1 196 ? -12.405 -4.834 -2.713 1.00 90.25 196 VAL A CA 1
ATOM 1531 C C . VAL A 1 196 ? -11.799 -4.795 -1.310 1.00 90.25 196 VAL A C 1
ATOM 1533 O O . VAL A 1 196 ? -12.552 -4.578 -0.359 1.00 90.25 196 VAL A O 1
ATOM 1536 N N . THR A 1 197 ?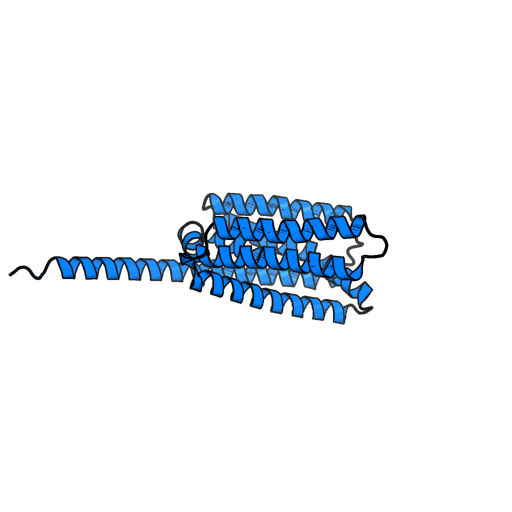 -10.480 -4.970 -1.163 1.00 90.25 197 THR A N 1
ATOM 1537 C CA . THR A 1 197 ? -9.816 -4.881 0.150 1.00 90.25 197 THR A CA 1
ATOM 1538 C C . THR A 1 197 ? -9.893 -3.471 0.715 1.00 90.25 197 THR A C 1
ATOM 1540 O O . THR A 1 197 ? -10.339 -3.320 1.844 1.00 90.25 197 THR A O 1
ATOM 1543 N N . ILE A 1 198 ? -9.627 -2.440 -0.092 1.00 92.12 198 ILE A N 1
ATOM 1544 C CA . ILE A 1 198 ? -9.697 -1.040 0.348 1.00 92.12 198 ILE A CA 1
ATOM 1545 C C . ILE A 1 198 ? -11.122 -0.655 0.767 1.00 92.12 198 ILE A C 1
ATOM 1547 O O . ILE A 1 198 ? -11.330 0.006 1.783 1.00 92.12 198 ILE A O 1
ATOM 1551 N N . ILE A 1 199 ? -12.143 -1.068 0.006 1.00 92.19 199 ILE A N 1
ATOM 1552 C CA . ILE A 1 199 ? -13.546 -0.824 0.385 1.00 92.19 199 ILE A CA 1
ATOM 1553 C C . ILE A 1 199 ? -13.878 -1.544 1.698 1.00 92.19 199 ILE A C 1
ATOM 1555 O O . ILE A 1 199 ? -14.589 -0.993 2.541 1.00 92.19 199 ILE A O 1
ATOM 1559 N N . TYR A 1 200 ? -13.375 -2.767 1.879 1.00 91.75 200 TYR A N 1
ATOM 1560 C CA . TYR A 1 200 ? -13.560 -3.523 3.113 1.00 91.75 200 TYR A CA 1
ATOM 1561 C C . TYR A 1 200 ? -12.889 -2.849 4.310 1.00 91.75 200 TYR A C 1
ATOM 1563 O O . TYR A 1 200 ? -13.533 -2.682 5.349 1.00 91.75 200 TYR A O 1
ATOM 1571 N N . ASP A 1 201 ? -11.650 -2.402 4.149 1.00 89.25 201 ASP A N 1
ATOM 1572 C CA . ASP A 1 201 ? -10.907 -1.696 5.184 1.00 89.25 201 ASP A CA 1
ATOM 1573 C C . ASP A 1 201 ? -11.580 -0.368 5.524 1.00 89.25 201 ASP A C 1
ATOM 1575 O O . ASP A 1 201 ? -11.772 -0.072 6.699 1.00 89.25 201 ASP A O 1
ATOM 1579 N N . GLY A 1 202 ? -12.069 0.375 4.527 1.00 88.94 202 GLY A N 1
ATOM 1580 C CA . GLY A 1 202 ? -12.838 1.605 4.733 1.00 88.94 202 GLY A CA 1
ATOM 1581 C C . GLY A 1 202 ? -14.127 1.395 5.530 1.00 88.94 202 GLY A C 1
ATOM 1582 O O . GLY A 1 202 ? -14.462 2.213 6.385 1.00 88.94 202 GLY A O 1
ATOM 1583 N N . ALA A 1 203 ? -14.836 0.287 5.297 1.00 90.44 203 ALA A N 1
ATOM 1584 C CA . ALA A 1 203 ? -16.052 -0.055 6.037 1.00 90.44 203 ALA A CA 1
ATOM 1585 C C . ALA A 1 203 ? -15.791 -0.373 7.519 1.00 90.44 203 ALA A C 1
ATOM 1587 O O . ALA A 1 203 ? -16.646 -0.097 8.360 1.00 90.44 203 ALA A O 1
ATOM 1588 N N . HIS A 1 204 ? -14.616 -0.922 7.838 1.00 89.50 204 HIS A N 1
ATOM 1589 C CA . HIS A 1 204 ? -14.248 -1.363 9.189 1.00 89.50 204 HIS A CA 1
ATOM 1590 C C . HIS A 1 204 ? -13.210 -0.452 9.863 1.00 89.50 204 HIS A C 1
ATOM 1592 O O . HIS A 1 204 ? -12.745 -0.750 10.966 1.00 89.50 204 HIS A O 1
ATOM 1598 N N . LEU A 1 205 ? -12.842 0.663 9.224 1.00 86.88 205 LEU A N 1
ATOM 1599 C CA . LEU A 1 205 ? -11.739 1.517 9.657 1.00 86.88 205 LEU A CA 1
ATOM 1600 C C . LEU A 1 205 ? -11.984 2.111 11.046 1.00 86.88 205 LEU A C 1
ATOM 1602 O O . LEU A 1 205 ? -11.086 2.092 11.884 1.00 86.88 205 LEU A O 1
ATOM 1606 N N . ASP A 1 206 ? -13.203 2.583 11.319 1.00 83.94 206 ASP A N 1
ATOM 1607 C CA . ASP A 1 206 ? -13.576 3.143 12.624 1.00 83.94 206 ASP A CA 1
ATOM 1608 C C . ASP A 1 206 ? -13.377 2.121 13.751 1.00 83.94 206 ASP A C 1
ATOM 1610 O O . ASP A 1 206 ? -12.793 2.436 14.792 1.00 83.94 206 ASP A O 1
ATOM 1614 N N . ASP A 1 207 ? -13.805 0.877 13.528 1.00 83.44 207 ASP A N 1
ATOM 1615 C CA . ASP A 1 207 ? -13.670 -0.206 14.500 1.00 83.44 207 ASP A CA 1
ATOM 1616 C C . ASP A 1 207 ? -12.201 -0.579 14.707 1.00 83.44 207 ASP A C 1
ATOM 1618 O O . ASP A 1 207 ? -11.751 -0.737 15.848 1.00 83.44 207 ASP A O 1
ATOM 1622 N N . GLN A 1 208 ? -11.419 -0.652 13.629 1.00 82.75 208 GLN A N 1
ATOM 1623 C CA . GLN A 1 208 ? -9.981 -0.894 13.720 1.00 82.75 208 GLN A CA 1
ATOM 1624 C C . GLN A 1 208 ? -9.268 0.225 14.485 1.00 82.75 208 GLN A C 1
ATOM 1626 O O . GLN A 1 208 ? -8.418 -0.057 15.331 1.00 82.75 208 GLN A O 1
ATOM 1631 N N . VAL A 1 209 ? -9.625 1.490 14.245 1.00 84.56 209 VAL A N 1
ATOM 1632 C CA . VAL A 1 209 ? -9.010 2.642 14.913 1.00 84.56 209 VAL A CA 1
ATOM 1633 C C . VAL A 1 209 ? -9.337 2.667 16.404 1.00 84.56 209 VAL A C 1
ATOM 1635 O O . VAL A 1 209 ? -8.428 2.906 17.206 1.00 84.56 209 VAL A O 1
ATOM 1638 N N . ARG A 1 210 ? -10.583 2.355 16.791 1.00 81.75 210 ARG A N 1
ATOM 1639 C CA . ARG A 1 210 ? -10.993 2.255 18.205 1.00 81.75 210 ARG A CA 1
ATOM 1640 C C . ARG A 1 210 ? -10.168 1.225 18.976 1.00 81.75 210 ARG A C 1
ATOM 1642 O O . ARG A 1 210 ? -9.768 1.492 20.105 1.00 81.75 210 ARG A O 1
ATOM 1649 N N . HIS A 1 211 ? -9.898 0.065 18.378 1.00 80.06 211 HIS A N 1
ATOM 1650 C CA . HIS A 1 211 ? -9.252 -1.046 19.084 1.00 80.06 211 HIS A CA 1
ATOM 1651 C C . HIS A 1 211 ? -7.726 -1.037 18.955 1.00 80.06 211 HIS A C 1
ATOM 1653 O O . HIS A 1 211 ? -7.021 -1.268 19.934 1.00 80.06 211 HIS A O 1
ATOM 1659 N N . ASN A 1 212 ? -7.201 -0.776 17.757 1.00 85.19 212 ASN A N 1
ATOM 1660 C CA . ASN A 1 212 ? -5.775 -0.806 17.438 1.00 85.19 212 ASN A CA 1
ATOM 1661 C C . ASN A 1 212 ? -5.469 0.124 16.253 1.00 85.19 212 ASN A C 1
ATOM 1663 O O . ASN A 1 212 ? -5.222 -0.326 15.136 1.00 85.19 212 ASN A O 1
ATOM 1667 N N . TRP A 1 213 ? -5.407 1.433 16.499 1.00 89.88 213 TRP A N 1
ATOM 1668 C CA . TRP A 1 213 ? -5.160 2.435 15.451 1.00 89.88 213 TRP A CA 1
ATOM 1669 C C . TRP A 1 213 ? -3.897 2.210 14.604 1.00 89.88 213 TRP A C 1
ATOM 1671 O O . TRP A 1 213 ? -3.875 2.598 13.441 1.00 89.88 213 TRP A O 1
ATOM 1681 N N . MET A 1 214 ? -2.857 1.552 15.131 1.00 93.12 214 MET A N 1
ATOM 1682 C CA . MET A 1 214 ? -1.685 1.193 14.322 1.00 93.12 214 MET A CA 1
ATOM 1683 C C . MET A 1 214 ? -1.964 0.076 13.310 1.00 93.12 214 MET A C 1
ATOM 1685 O O . MET A 1 214 ? -1.307 0.048 12.276 1.00 93.12 214 MET A O 1
ATOM 1689 N N . LEU A 1 215 ? -2.907 -0.835 13.577 1.00 89.75 215 LEU A N 1
ATOM 1690 C CA . LEU A 1 215 ? -3.326 -1.831 12.585 1.00 89.75 215 LEU A CA 1
ATOM 1691 C C . LEU A 1 215 ? -4.071 -1.159 11.432 1.00 89.75 215 LEU A C 1
ATOM 1693 O O . LEU A 1 215 ? -3.770 -1.464 10.286 1.00 89.75 215 LEU A O 1
ATOM 1697 N N . ALA A 1 216 ? -4.935 -0.185 11.731 1.00 89.94 216 ALA A N 1
ATOM 1698 C CA . ALA A 1 216 ? -5.596 0.625 10.709 1.00 89.94 216 ALA A CA 1
ATOM 1699 C C . ALA A 1 216 ? -4.580 1.363 9.817 1.00 89.94 216 ALA A C 1
ATOM 1701 O O . ALA A 1 216 ? -4.674 1.318 8.596 1.00 89.94 216 ALA A O 1
ATOM 1702 N N . VAL A 1 217 ? -3.552 1.980 10.419 1.00 92.50 217 VAL A N 1
ATOM 1703 C CA . VAL A 1 217 ? -2.459 2.626 9.666 1.00 92.50 217 VAL A CA 1
ATOM 1704 C C . VAL A 1 217 ? -1.720 1.634 8.768 1.00 92.50 217 VAL A C 1
ATOM 1706 O O . VAL A 1 217 ? -1.373 1.976 7.643 1.00 92.50 217 VAL A O 1
ATOM 1709 N N . LEU A 1 218 ? -1.453 0.421 9.258 1.00 90.31 218 LEU A N 1
ATOM 1710 C CA . LEU A 1 218 ? -0.759 -0.604 8.480 1.00 90.31 218 LEU A CA 1
ATOM 1711 C C . LEU A 1 218 ? -1.587 -1.106 7.302 1.00 90.31 218 LEU A C 1
ATOM 1713 O O . LEU A 1 218 ? -1.023 -1.263 6.223 1.00 90.31 218 LEU A O 1
ATOM 1717 N N . SER A 1 219 ? -2.881 -1.348 7.524 1.00 87.44 219 SER A N 1
ATOM 1718 C CA . SER A 1 219 ? -3.815 -1.812 6.494 1.00 87.44 219 SER A CA 1
ATOM 1719 C C . SER A 1 219 ? -3.869 -0.807 5.349 1.00 87.44 219 SER A C 1
ATOM 1721 O O . SER A 1 219 ? -3.454 -1.111 4.236 1.00 87.44 219 SER A O 1
ATOM 1723 N N . VAL A 1 220 ? -4.182 0.450 5.685 1.00 89.81 220 VAL A N 1
ATOM 1724 C CA . VAL A 1 220 ? -4.308 1.545 4.714 1.00 89.81 220 VAL A CA 1
ATOM 1725 C C . VAL A 1 220 ? -2.984 1.889 4.018 1.00 89.81 220 VAL A C 1
ATOM 1727 O O . VAL A 1 220 ? -2.991 2.478 2.948 1.00 89.81 220 VAL A O 1
ATOM 1730 N N . PHE A 1 221 ? -1.828 1.581 4.615 1.00 90.75 221 PHE A N 1
ATOM 1731 C CA . PHE A 1 221 ? -0.531 1.816 3.970 1.00 90.75 221 PHE A CA 1
ATOM 1732 C C . PHE A 1 221 ? -0.133 0.719 2.970 1.00 90.75 221 PHE A C 1
ATOM 1734 O O . PHE A 1 221 ? 0.680 0.987 2.084 1.00 90.75 221 PHE A O 1
ATOM 1741 N N . ILE A 1 222 ? -0.595 -0.525 3.154 1.00 86.25 222 ILE A N 1
ATOM 1742 C CA . ILE A 1 222 ? -0.377 -1.576 2.143 1.00 86.25 222 ILE A CA 1
ATOM 1743 C C . ILE A 1 222 ? -1.247 -1.313 0.920 1.00 86.25 222 ILE A C 1
ATOM 1745 O O . ILE A 1 222 ? -0.784 -1.524 -0.203 1.00 86.25 222 ILE A O 1
ATOM 1749 N N . ASP A 1 223 ? -2.490 -0.936 1.194 1.00 84.38 223 ASP A N 1
ATOM 1750 C CA . ASP A 1 223 ? -3.514 -0.564 0.228 1.00 84.38 223 ASP A CA 1
ATOM 1751 C C . ASP A 1 223 ? -3.064 0.569 -0.714 1.00 84.38 223 ASP A C 1
ATOM 1753 O O . ASP A 1 223 ? -3.239 0.398 -1.946 1.00 84.38 223 ASP A O 1
#